Protein AF-A0A0F9CT40-F1 (afdb_monomer_lite)

InterPro domains:
  IPR003615 HNH nuclease [SM00507] (148-204)
  IPR003615 HNH nuclease [cd00085] (151-205)

Sequence (234 aa):
MIKKFCQYCKKELEFEKPQQFGAHVRNCAFYPYKKRANKKGAQKRILLYHPKNKYIFTCNCGNSYELFLTASQYKYKKYKKYCSSFCAHSFIKRKIRKPCTMCDKVIKRHADKFCSNKCQGVYNYKQYIEKWKKGELSGNRGDKISAHIRKYIFEKYNNTCAQCGWDRINKYSDKIPLEMHHIDGNCKNTIEKNLILLCPNCHSLTENYGGLNRGHGRSLRYKNINYAKDFLDF

Organism: NCBI:txid412755

Secondary structure (DSSP, 8-state):
----B-TTT--B---HHHHHHHHHHHH-TT-S-TT--SSS--------SSSTTEEEEE-TTS-EEEEE--HHHHHTT-TTS-SSHHHHHHHHHT--PPBPTTT-PBPSSTT-SSSSHHHHHHHHHHHHHHHHHTTSS--EETTEE-HHHHHHHHHHTTTS-TTT---PPBTTTTB---EEEETTS-TT---GGGEEEE-HHHHTTSTTSGGGGTTTS-GGGTTT-SS-SS----

Radius of gyration: 36.85 Å; chains: 1; bounding box: 84×40×87 Å

Structure (mmCIF, N/CA/C/O backbone):
data_AF-A0A0F9CT40-F1
#
_entry.id   AF-A0A0F9CT40-F1
#
loop_
_atom_site.group_PDB
_atom_site.id
_atom_site.type_symbol
_atom_site.label_atom_id
_atom_site.label_alt_id
_atom_site.label_comp_id
_atom_site.label_asym_id
_atom_site.label_entity_id
_atom_site.label_seq_id
_atom_site.pdbx_PDB_ins_code
_atom_site.Cartn_x
_atom_site.Cartn_y
_atom_site.Cartn_z
_atom_site.occupancy
_atom_site.B_iso_or_equiv
_atom_site.auth_seq_id
_atom_site.auth_comp_id
_atom_site.auth_asym_id
_atom_site.auth_atom_id
_atom_site.pdbx_PDB_model_num
ATOM 1 N N . MET A 1 1 ? -45.853 5.712 35.968 1.00 48.47 1 MET A N 1
ATOM 2 C CA . MET A 1 1 ? -44.415 5.539 36.301 1.00 48.47 1 MET A CA 1
ATOM 3 C C . MET A 1 1 ? -43.700 4.913 35.106 1.00 48.47 1 MET A C 1
ATOM 5 O O . MET A 1 1 ? -44.208 3.938 34.574 1.00 48.47 1 MET A O 1
ATOM 9 N N . ILE A 1 2 ? -42.566 5.457 34.643 1.00 49.75 2 ILE A N 1
ATOM 10 C CA . ILE A 1 2 ? -41.814 4.859 33.520 1.00 49.75 2 ILE A CA 1
ATOM 11 C C . ILE A 1 2 ? -41.109 3.597 34.023 1.00 49.75 2 ILE A C 1
ATOM 13 O O . ILE A 1 2 ? -40.115 3.699 34.752 1.00 49.75 2 ILE A O 1
ATOM 17 N N . LYS A 1 3 ? -41.608 2.425 33.615 1.00 60.38 3 LYS A N 1
ATOM 18 C CA . LYS A 1 3 ? -40.939 1.141 33.835 1.00 60.38 3 LYS A CA 1
ATOM 19 C C . LYS A 1 3 ? -39.574 1.165 33.159 1.00 60.38 3 LYS A C 1
ATOM 21 O O . LYS A 1 3 ? -39.436 1.570 32.004 1.00 60.38 3 LYS A O 1
ATOM 26 N N . LYS A 1 4 ? -38.535 0.779 33.891 1.00 61.97 4 LYS A N 1
ATOM 27 C CA . LYS A 1 4 ? -37.168 0.705 33.369 1.00 61.97 4 LYS A CA 1
ATOM 28 C C . LYS A 1 4 ? -36.714 -0.735 33.404 1.00 61.97 4 LYS A C 1
ATOM 30 O O . LYS A 1 4 ? -36.921 -1.409 34.398 1.00 61.97 4 LYS A O 1
ATOM 35 N N . PHE A 1 5 ? -36.046 -1.174 32.347 1.00 68.44 5 PHE A N 1
ATOM 36 C CA . PHE A 1 5 ? -35.608 -2.557 32.200 1.00 68.44 5 PHE A CA 1
ATOM 37 C C . PHE A 1 5 ? -34.084 -2.645 32.124 1.00 68.44 5 PHE A C 1
ATOM 39 O O . PHE A 1 5 ? -33.411 -1.756 31.590 1.00 68.44 5 PHE A O 1
ATOM 46 N N . CYS A 1 6 ? -33.524 -3.731 32.654 1.00 64.69 6 CYS A N 1
ATOM 47 C CA . CYS A 1 6 ? -32.104 -4.042 32.545 1.00 64.69 6 CYS A CA 1
ATOM 48 C C . CYS A 1 6 ? -31.700 -4.176 31.069 1.00 64.69 6 CYS A C 1
ATOM 50 O O . CYS A 1 6 ? -32.275 -4.975 30.332 1.00 64.69 6 CYS A O 1
ATOM 52 N N . GLN A 1 7 ? -30.659 -3.463 30.629 1.00 71.19 7 GLN A N 1
ATOM 53 C CA . GLN A 1 7 ? -30.208 -3.519 29.229 1.00 71.19 7 GLN A CA 1
ATOM 54 C C . GLN A 1 7 ? -29.624 -4.885 28.824 1.00 71.19 7 GLN A C 1
ATOM 56 O O . GLN A 1 7 ? -29.509 -5.158 27.631 1.00 71.19 7 GLN A O 1
ATOM 61 N N . TYR A 1 8 ? -29.285 -5.738 29.798 1.00 73.88 8 TYR A N 1
ATOM 62 C CA . TYR A 1 8 ? -28.779 -7.092 29.570 1.00 73.88 8 TYR A CA 1
ATOM 63 C C . TYR A 1 8 ? -29.879 -8.162 29.648 1.00 73.88 8 TYR A C 1
ATOM 65 O O . TYR A 1 8 ? -30.203 -8.764 28.633 1.00 73.88 8 TYR A O 1
ATOM 73 N N . CYS A 1 9 ? -30.465 -8.390 30.829 1.00 76.06 9 CYS A N 1
ATOM 74 C CA . CYS A 1 9 ? -31.413 -9.489 31.070 1.00 76.06 9 CYS A CA 1
ATOM 75 C C . CYS A 1 9 ? -32.889 -9.094 30.934 1.00 76.06 9 CYS A C 1
ATOM 77 O O . CYS A 1 9 ? -33.754 -9.913 31.215 1.00 76.06 9 CYS A O 1
ATOM 79 N N . LYS A 1 10 ? -33.182 -7.836 30.575 1.00 81.00 10 LYS A N 1
ATOM 80 C CA . LYS A 1 10 ? -34.539 -7.306 30.359 1.00 81.00 10 LYS A CA 1
ATOM 81 C C . LYS A 1 10 ? -35.494 -7.375 31.559 1.00 81.00 10 LYS A C 1
ATOM 83 O O . LYS A 1 10 ? -36.632 -6.962 31.412 1.00 81.00 10 LYS A O 1
ATOM 88 N N . LYS A 1 11 ? -35.034 -7.785 32.748 1.00 75.19 11 LYS A N 1
ATOM 89 C CA . LYS A 1 11 ? -35.812 -7.698 33.995 1.00 75.19 11 LYS A CA 1
ATOM 90 C C . LYS A 1 11 ? -36.212 -6.253 34.296 1.00 75.19 11 LYS A C 1
ATOM 92 O O . LYS A 1 11 ? -35.394 -5.341 34.106 1.00 75.19 11 LYS A O 1
ATOM 97 N N . GLU A 1 12 ? -37.445 -6.067 34.761 1.00 70.50 12 GLU A N 1
ATOM 98 C CA . GLU A 1 12 ? -37.923 -4.791 35.292 1.00 70.50 12 GLU A CA 1
ATOM 99 C C . GLU A 1 12 ? -37.047 -4.400 36.489 1.00 70.50 12 GLU A C 1
ATOM 101 O O . GLU A 1 12 ? -36.651 -5.229 37.306 1.00 70.50 12 GLU A O 1
ATOM 106 N N . LEU A 1 13 ? -36.622 -3.144 36.516 1.00 60.47 13 LEU A N 1
ATOM 107 C CA . LEU A 1 13 ? -35.764 -2.609 37.555 1.00 60.47 13 LEU A CA 1
ATOM 108 C C . LEU A 1 13 ? -36.671 -2.008 38.628 1.00 60.47 13 LEU A C 1
ATOM 110 O O . LEU A 1 13 ? -37.193 -0.906 38.451 1.00 60.47 13 LEU A O 1
ATOM 114 N N . GLU A 1 14 ? -36.835 -2.727 39.735 1.00 55.69 14 GLU A N 1
ATOM 115 C CA . GLU A 1 14 ? -37.529 -2.239 40.926 1.00 55.69 14 GLU A CA 1
ATOM 116 C C . GLU A 1 14 ? -36.713 -1.099 41.548 1.00 55.69 14 GLU A C 1
ATOM 118 O O . GLU A 1 14 ? -35.668 -1.282 42.173 1.00 55.69 14 GLU A O 1
ATOM 123 N N . PHE A 1 15 ? -37.147 0.132 41.291 1.00 54.34 15 PHE A N 1
ATOM 124 C CA . PHE A 1 15 ? -36.466 1.353 41.720 1.00 54.34 15 PHE A CA 1
ATOM 125 C C . PHE A 1 15 ? -37.220 2.079 42.838 1.00 54.34 15 PHE A C 1
ATOM 127 O O . PHE A 1 15 ? -37.135 3.306 42.930 1.00 54.34 15 PHE A O 1
ATOM 134 N N . GLU A 1 16 ? -37.965 1.368 43.677 1.00 48.81 16 GLU A N 1
ATOM 135 C CA . GLU A 1 16 ? -38.911 2.031 44.577 1.00 48.81 16 GLU A CA 1
ATOM 136 C C . GLU A 1 16 ? -38.209 2.921 45.618 1.00 48.81 16 GLU A C 1
ATOM 138 O O . GLU A 1 16 ? -38.538 4.099 45.744 1.00 48.81 16 GLU A O 1
ATOM 143 N N . LYS A 1 17 ? -37.128 2.462 46.256 1.00 46.62 17 LYS A N 1
ATOM 144 C CA . LYS A 1 17 ? -36.473 3.212 47.354 1.00 46.62 17 LYS A CA 1
ATOM 145 C C . LYS A 1 17 ? -35.580 4.401 46.915 1.00 46.62 17 LYS A C 1
ATOM 147 O O . LYS A 1 17 ? -35.659 5.471 47.522 1.00 46.62 17 LYS A O 1
ATOM 152 N N . PRO A 1 18 ? -34.773 4.319 45.831 1.00 46.72 18 PRO A N 1
ATOM 153 C CA . PRO A 1 18 ? -33.960 5.453 45.360 1.00 46.72 18 PRO A CA 1
ATOM 154 C C . PRO A 1 18 ? -34.772 6.602 44.753 1.00 46.72 18 PRO A C 1
ATOM 156 O O . PRO A 1 18 ? -34.345 7.759 44.786 1.00 46.72 18 PRO A O 1
ATOM 159 N N . GLN A 1 19 ? -35.927 6.292 44.156 1.00 45.03 19 GLN A N 1
ATOM 160 C CA . GLN A 1 19 ? -36.819 7.300 43.587 1.00 45.03 19 GLN A CA 1
ATOM 161 C C . GLN A 1 19 ? -37.582 8.050 44.682 1.00 45.03 19 GLN A C 1
ATOM 163 O O . GLN A 1 19 ? -37.742 9.264 44.550 1.00 45.03 19 GLN A O 1
ATOM 168 N N . GLN A 1 20 ? -37.943 7.372 45.778 1.00 48.53 20 GLN A N 1
ATOM 169 C CA . GLN A 1 20 ? -38.545 7.982 46.966 1.00 48.53 20 GLN A CA 1
ATOM 170 C C . GLN A 1 20 ? -37.606 9.000 47.633 1.00 48.53 20 GLN A C 1
ATOM 172 O O . GLN A 1 20 ? -38.038 10.121 47.877 1.00 48.53 20 GLN A O 1
ATOM 177 N N . PHE A 1 21 ? -36.310 8.697 47.813 1.00 48.34 21 PHE A N 1
ATOM 178 C CA . PHE A 1 21 ? -35.347 9.676 48.354 1.00 48.34 21 PHE A CA 1
ATOM 179 C C . PHE A 1 21 ? -35.179 10.899 47.442 1.00 48.34 21 PHE A C 1
ATOM 181 O O . PHE A 1 21 ? -35.257 12.043 47.886 1.00 48.34 21 PHE A O 1
ATOM 188 N N . GLY A 1 22 ? -34.984 10.678 46.137 1.00 48.03 22 GLY A N 1
ATOM 189 C CA . GLY A 1 22 ? -34.828 11.774 45.179 1.00 48.03 22 GLY A CA 1
ATOM 190 C C . GLY A 1 22 ? -36.091 12.633 45.027 1.00 48.03 22 GLY A C 1
ATOM 191 O O . GLY A 1 22 ? -35.988 13.837 44.802 1.00 48.03 22 GLY A O 1
ATOM 192 N N . ALA A 1 23 ? -37.285 12.042 45.123 1.00 47.72 23 ALA A N 1
ATOM 193 C CA . ALA A 1 23 ? -38.557 12.768 45.160 1.00 47.72 23 ALA A CA 1
ATOM 194 C C . ALA A 1 23 ? -38.727 13.545 46.474 1.00 47.72 23 ALA A C 1
ATOM 196 O O . ALA A 1 23 ? -39.043 14.730 46.439 1.00 47.72 23 ALA A O 1
ATOM 197 N N . HIS A 1 24 ? -38.415 12.916 47.606 1.00 53.31 24 HIS A N 1
ATOM 198 C CA . HIS A 1 24 ? -38.478 13.525 48.927 1.00 53.31 24 HIS A CA 1
ATOM 199 C C . HIS A 1 24 ? -37.572 14.759 49.051 1.00 53.31 24 HIS A C 1
ATOM 201 O O . HIS A 1 24 ? -38.051 15.828 49.408 1.00 53.31 24 HIS A O 1
ATOM 207 N N . VAL A 1 25 ? -36.297 14.672 48.654 1.00 52.62 25 VAL A N 1
ATOM 208 C CA . VAL A 1 25 ? -35.359 15.813 48.716 1.00 52.62 25 VAL A CA 1
ATOM 209 C C . VAL A 1 25 ? -35.802 16.988 47.831 1.00 52.62 25 VAL A C 1
ATOM 211 O O . VAL A 1 25 ? -35.543 18.138 48.170 1.00 52.62 25 VAL A O 1
ATOM 214 N N . ARG A 1 26 ? -36.482 16.729 46.705 1.00 50.88 26 ARG A N 1
ATOM 215 C CA . ARG A 1 26 ? -36.997 17.791 45.817 1.00 50.88 26 ARG A CA 1
ATOM 216 C C . ARG A 1 26 ? -38.205 18.528 46.397 1.00 50.88 26 ARG A C 1
ATOM 218 O O . ARG A 1 26 ? -38.383 19.700 46.085 1.00 50.88 26 ARG A O 1
ATOM 225 N N . ASN A 1 27 ? -38.985 17.854 47.239 1.00 51.53 27 ASN A N 1
ATOM 226 C CA . ASN A 1 27 ? -40.249 18.362 47.774 1.00 51.53 27 ASN A CA 1
ATOM 227 C C . ASN A 1 27 ? -40.180 18.706 49.275 1.00 51.53 27 ASN A C 1
ATOM 229 O O . ASN A 1 27 ? -41.153 19.201 49.833 1.00 51.53 27 ASN A O 1
ATOM 233 N N . CYS A 1 28 ? -39.050 18.456 49.942 1.00 52.09 28 CYS A N 1
ATOM 234 C CA . CYS A 1 28 ? -38.875 18.711 51.368 1.00 52.09 28 CYS A CA 1
ATOM 235 C C . CYS A 1 28 ? -38.739 20.217 51.658 1.00 52.09 28 CYS A C 1
ATOM 237 O O . CYS A 1 28 ? -37.810 20.871 51.181 1.00 52.09 28 CYS A O 1
ATOM 239 N N . ALA A 1 29 ? -39.655 20.762 52.467 1.00 54.44 29 ALA A N 1
ATOM 240 C CA . ALA A 1 29 ? -39.679 22.177 52.857 1.00 54.44 29 ALA A CA 1
ATOM 241 C C . ALA A 1 29 ? -38.473 22.592 53.721 1.00 54.44 29 ALA A C 1
ATOM 243 O O . ALA A 1 29 ? -38.032 23.734 53.652 1.00 54.44 29 ALA A O 1
ATOM 244 N N . PHE A 1 30 ? -37.891 21.643 54.459 1.00 52.19 30 PHE A N 1
ATOM 245 C CA . PHE A 1 30 ? -36.709 21.834 55.306 1.00 52.19 30 PHE A CA 1
ATOM 246 C C . PHE A 1 30 ? -35.381 21.729 54.531 1.00 52.19 30 PHE A C 1
ATOM 248 O O . PHE A 1 30 ? -34.306 21.683 55.131 1.00 52.19 30 PHE A O 1
ATOM 255 N N . TYR A 1 31 ? -35.431 21.667 53.193 1.00 48.97 31 TYR A N 1
ATOM 256 C CA . TYR A 1 31 ? -34.252 21.609 52.333 1.00 48.97 31 TYR A CA 1
ATOM 257 C C . TYR A 1 31 ? -34.068 22.935 51.558 1.00 48.97 31 TYR A C 1
ATOM 259 O O . TYR A 1 31 ? -34.818 23.216 50.620 1.00 48.97 31 TYR A O 1
ATOM 267 N N . PRO A 1 32 ? -33.056 23.760 51.892 1.00 43.62 32 PRO A N 1
ATOM 268 C CA . PRO A 1 32 ? -33.004 25.171 51.484 1.00 43.62 32 PRO A CA 1
ATOM 269 C C . PRO A 1 32 ? -32.597 25.441 50.020 1.00 43.62 32 PRO A C 1
ATOM 271 O O . PRO A 1 32 ? -32.556 26.591 49.597 1.00 43.62 32 PRO A O 1
ATOM 274 N N . TYR A 1 33 ? -32.309 24.421 49.200 1.00 44.62 33 TYR A N 1
ATOM 275 C CA . TYR A 1 33 ? -31.805 24.607 47.827 1.00 44.62 33 TYR A CA 1
ATOM 276 C C . TYR A 1 33 ? -32.723 23.996 46.758 1.00 44.62 33 TYR A C 1
ATOM 278 O O . TYR A 1 33 ? -32.380 23.013 46.095 1.00 44.62 33 TYR A O 1
ATOM 286 N N . LYS A 1 34 ? -33.876 24.634 46.520 1.00 45.00 34 LYS A N 1
ATOM 287 C CA . LYS A 1 34 ? -34.876 24.223 45.510 1.00 45.00 34 LYS A CA 1
ATOM 288 C C . LYS A 1 34 ? -34.414 24.320 44.037 1.00 45.00 34 LYS A C 1
ATOM 290 O O . LYS A 1 34 ? -35.120 23.836 43.160 1.00 45.00 34 LYS A O 1
ATOM 295 N N . LYS A 1 35 ? -33.224 24.868 43.724 1.00 40.56 35 LYS A N 1
ATOM 296 C CA . LYS A 1 35 ? -32.718 25.017 42.330 1.00 40.56 35 LYS A CA 1
ATOM 297 C C . LYS A 1 35 ? -31.438 24.242 41.964 1.00 40.56 35 LYS A C 1
ATOM 299 O O . LYS A 1 35 ? -30.980 24.330 40.829 1.00 40.56 35 LYS A O 1
ATOM 304 N N . ARG A 1 36 ? -30.858 23.427 42.854 1.00 40.16 36 ARG A N 1
ATOM 305 C CA . ARG A 1 36 ? -29.690 22.568 42.530 1.00 40.16 36 ARG A CA 1
ATOM 306 C C . ARG A 1 36 ? -29.790 21.205 43.217 1.00 40.16 36 ARG A C 1
ATOM 308 O O . ARG A 1 36 ? -28.988 20.852 44.080 1.00 40.16 36 ARG A O 1
ATOM 315 N N . ALA A 1 37 ? -30.769 20.401 42.819 1.00 42.78 37 ALA A N 1
ATOM 316 C CA . ALA A 1 37 ? -30.861 19.016 43.271 1.00 42.78 37 ALA A CA 1
ATOM 317 C C . ALA A 1 37 ? -29.793 18.152 42.571 1.00 42.78 37 ALA A C 1
ATOM 319 O O . ALA A 1 37 ? -30.064 17.570 41.527 1.00 42.78 37 ALA A O 1
ATOM 320 N N . ASN A 1 38 ? -28.563 18.142 43.104 1.00 46.41 38 ASN A N 1
ATOM 321 C CA . ASN A 1 38 ? -27.551 17.070 43.014 1.00 46.41 38 ASN A CA 1
ATOM 322 C C . ASN A 1 38 ? -26.167 17.625 43.385 1.00 46.41 38 ASN A C 1
ATOM 324 O O . ASN A 1 38 ? -25.447 18.047 42.480 1.00 46.41 38 ASN A O 1
ATOM 328 N N . LYS A 1 39 ? -25.749 17.590 44.663 1.00 43.16 39 LYS A N 1
ATOM 329 C CA . LYS A 1 39 ? -24.312 17.408 44.992 1.00 43.16 39 LYS A CA 1
ATOM 330 C C . LYS A 1 39 ? -23.936 17.364 46.474 1.00 43.16 39 LYS A C 1
ATOM 332 O O . LYS A 1 39 ? -22.958 16.691 46.764 1.00 43.16 39 LYS A O 1
ATOM 337 N N . LYS A 1 40 ? -24.598 18.095 47.380 1.00 37.84 40 LYS A N 1
ATOM 338 C CA . LYS A 1 40 ? -23.955 18.432 48.674 1.00 37.84 40 LYS A CA 1
ATOM 339 C C . LYS A 1 40 ? -24.779 18.257 49.959 1.00 37.84 40 LYS A C 1
ATOM 341 O O . LYS A 1 40 ? -24.204 18.403 51.024 1.00 37.84 40 LYS A O 1
ATOM 346 N N . GLY A 1 41 ? -26.072 17.936 49.896 1.00 38.00 41 GLY A N 1
ATOM 347 C CA . GLY A 1 41 ? -26.949 18.032 51.075 1.00 38.00 41 GLY A CA 1
ATOM 348 C C . GLY A 1 41 ? -27.178 16.769 51.908 1.00 38.00 41 GLY A C 1
ATOM 349 O O . GLY A 1 41 ? -27.934 16.839 52.864 1.00 38.00 41 GLY A O 1
ATOM 350 N N . ALA A 1 42 ? -26.584 15.622 51.572 1.00 40.78 42 ALA A N 1
ATOM 351 C CA . ALA A 1 42 ? -26.702 14.437 52.421 1.00 40.78 42 ALA A CA 1
ATOM 352 C C . ALA A 1 42 ? -25.498 14.359 53.362 1.00 40.78 42 ALA A C 1
ATOM 354 O O . ALA A 1 42 ? -24.381 14.099 52.904 1.00 40.78 42 ALA A O 1
ATOM 355 N N . GLN A 1 43 ? -25.711 14.576 54.661 1.00 44.59 43 GLN A N 1
ATOM 356 C CA . G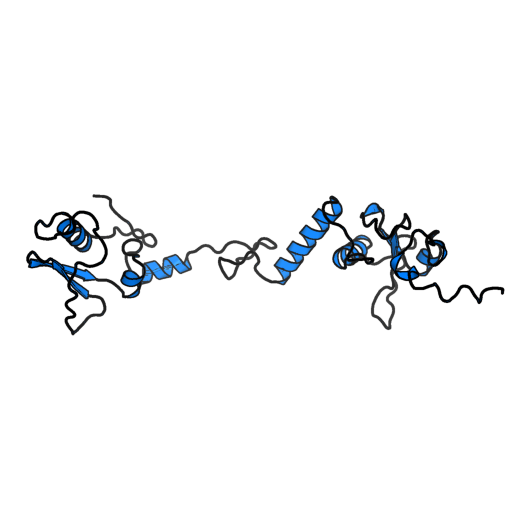LN A 1 43 ? -24.684 14.281 55.656 1.00 44.59 43 GLN A CA 1
ATOM 357 C C . GLN A 1 43 ? -24.444 12.767 55.675 1.00 44.59 43 GLN A C 1
ATOM 359 O O . GLN A 1 43 ? -25.341 11.957 55.895 1.00 44.59 43 GLN A O 1
ATOM 364 N N . LYS A 1 44 ? -23.210 12.387 55.354 1.00 44.75 44 LYS A N 1
ATOM 365 C CA . LYS A 1 44 ? -22.759 11.006 55.216 1.00 44.75 44 LYS A CA 1
ATOM 366 C C . LYS A 1 44 ? -22.564 10.415 56.616 1.00 44.75 44 LYS A C 1
ATOM 368 O O . LYS A 1 44 ? -21.498 10.593 57.193 1.00 44.75 44 LYS A O 1
ATOM 373 N N . ARG A 1 45 ? -23.552 9.704 57.170 1.00 38.97 45 ARG A N 1
ATOM 374 C CA . ARG A 1 45 ? -23.304 8.847 58.341 1.00 38.97 45 ARG A CA 1
ATOM 375 C C . ARG A 1 45 ? -22.689 7.534 57.862 1.00 38.97 45 ARG A C 1
ATOM 377 O O . ARG A 1 45 ? -23.354 6.698 57.259 1.00 38.97 45 ARG A O 1
ATOM 384 N N . ILE A 1 46 ? -21.381 7.395 58.070 1.00 40.06 46 ILE A N 1
ATOM 385 C CA . ILE A 1 46 ? -20.690 6.108 57.989 1.00 40.06 46 ILE A CA 1
ATOM 386 C C . ILE A 1 46 ? -21.093 5.350 59.252 1.00 40.06 46 ILE A C 1
ATOM 388 O O . ILE A 1 46 ? -20.721 5.766 60.344 1.00 40.06 46 ILE A O 1
ATOM 392 N N . LEU A 1 47 ? -21.857 4.269 59.113 1.00 32.03 47 LEU A N 1
ATOM 393 C CA . LEU A 1 47 ? -21.984 3.274 60.172 1.00 32.03 47 LEU A CA 1
ATOM 394 C C . LEU A 1 47 ? -21.316 1.983 59.704 1.00 32.03 47 LEU A C 1
ATOM 396 O O . LEU A 1 47 ? -21.548 1.497 58.596 1.00 32.03 47 LEU A O 1
ATOM 400 N N . LEU A 1 48 ? -20.392 1.542 60.553 1.00 37.12 48 LEU A N 1
ATOM 401 C CA . LEU A 1 48 ? -19.562 0.353 60.447 1.00 37.12 48 LEU A CA 1
ATOM 402 C C . LEU A 1 48 ? -20.422 -0.924 60.561 1.00 37.12 48 LEU A C 1
ATOM 404 O O . LEU A 1 48 ? -21.449 -0.910 61.230 1.00 37.12 48 LEU A O 1
ATOM 408 N N . TYR A 1 49 ? -19.921 -2.008 59.953 1.00 30.61 49 TYR A N 1
ATOM 409 C CA . TYR A 1 49 ? -20.361 -3.419 60.024 1.00 30.61 49 TYR A CA 1
ATOM 410 C C . TYR A 1 49 ? -21.461 -3.918 59.047 1.00 30.61 49 TYR A C 1
ATOM 412 O O . TYR A 1 49 ? -22.625 -4.016 59.398 1.00 30.61 49 TYR A O 1
ATOM 420 N N . HIS A 1 50 ? -20.999 -4.336 57.847 1.00 32.03 50 HIS A N 1
ATOM 421 C CA . HIS A 1 50 ? -21.530 -5.337 56.874 1.00 32.03 50 HIS A CA 1
ATOM 422 C C . HIS A 1 50 ? -22.987 -5.241 56.323 1.00 32.03 50 HIS A C 1
ATOM 424 O O . HIS A 1 50 ? -23.892 -4.822 57.028 1.00 32.03 50 HIS A O 1
ATOM 430 N N . PRO A 1 51 ? -23.289 -5.684 55.069 1.00 42.25 51 PRO A N 1
ATOM 431 C CA . PRO A 1 51 ? -22.439 -6.187 53.989 1.00 42.25 51 PRO A CA 1
ATOM 432 C C . PRO A 1 51 ? -22.158 -5.096 52.932 1.00 42.25 51 PRO A C 1
ATOM 434 O O . PRO A 1 51 ? -22.950 -4.181 52.706 1.00 42.25 51 PRO A O 1
ATOM 437 N N . LYS A 1 52 ? -20.986 -5.181 52.291 1.00 46.72 52 LYS A N 1
ATOM 438 C CA . LYS A 1 52 ? -20.433 -4.203 51.334 1.00 46.72 52 LYS A CA 1
ATOM 439 C C . LYS A 1 52 ? -21.520 -3.670 50.386 1.00 46.72 52 LYS A C 1
ATOM 441 O O . LYS A 1 52 ? -21.984 -4.437 49.548 1.00 46.72 52 LYS A O 1
ATOM 446 N N . ASN A 1 53 ? -21.853 -2.373 50.495 1.00 50.69 53 ASN A N 1
ATOM 447 C CA . ASN A 1 53 ? -22.689 -1.544 49.596 1.00 50.69 53 ASN A CA 1
ATOM 448 C C . ASN A 1 53 ? -24.039 -1.032 50.140 1.00 50.69 53 ASN A C 1
ATOM 450 O O . ASN A 1 53 ? -24.743 -0.387 49.368 1.00 50.69 53 ASN A O 1
ATOM 454 N N . LYS A 1 54 ? -24.407 -1.243 51.411 1.00 52.22 54 LYS A N 1
ATOM 455 C CA . LYS A 1 54 ? -25.599 -0.618 52.027 1.00 52.22 54 LYS A CA 1
ATOM 456 C C . LYS A 1 54 ? -25.278 0.796 52.541 1.00 52.22 54 LYS A C 1
ATOM 458 O O . LYS A 1 54 ? -24.325 0.978 53.291 1.00 52.22 54 LYS A O 1
ATOM 463 N N . TYR A 1 55 ? -26.062 1.794 52.137 1.00 54.72 55 TYR A N 1
ATOM 464 C CA . TYR A 1 55 ? -25.937 3.196 52.548 1.00 54.72 55 TYR A CA 1
ATOM 465 C C . TYR A 1 55 ? -27.284 3.721 53.042 1.00 54.72 55 TYR A C 1
ATOM 467 O O . TYR A 1 55 ? -28.284 3.613 52.334 1.00 54.72 55 TYR A O 1
ATOM 475 N N . ILE A 1 56 ? -27.301 4.331 54.227 1.00 56.50 56 ILE A N 1
ATOM 476 C CA . ILE A 1 56 ? -28.479 5.010 54.773 1.00 56.50 56 ILE A CA 1
ATOM 477 C C . ILE A 1 56 ? -28.313 6.512 54.546 1.00 56.50 56 ILE A C 1
ATOM 479 O O . ILE A 1 56 ? -27.300 7.100 54.922 1.00 56.50 56 ILE A O 1
ATOM 483 N N . PHE A 1 57 ? -29.304 7.125 53.909 1.00 56.81 57 PHE A N 1
ATOM 484 C CA . PHE A 1 57 ? -29.362 8.558 53.658 1.00 56.81 57 PHE A CA 1
ATOM 485 C C . PHE A 1 57 ? -30.494 9.169 54.471 1.00 56.81 57 PHE A C 1
ATOM 487 O O . PHE A 1 57 ? -31.660 8.858 54.239 1.00 56.81 57 PHE A O 1
ATOM 494 N N . THR A 1 58 ? -30.148 10.053 55.399 1.00 51.28 58 THR A N 1
ATOM 495 C CA . THR A 1 58 ? -31.103 10.807 56.213 1.00 51.28 58 THR A CA 1
ATOM 496 C C . THR A 1 58 ? -31.255 12.217 55.653 1.00 51.28 58 THR A C 1
ATOM 498 O O . THR A 1 58 ? -30.265 12.919 55.439 1.00 51.28 58 THR A O 1
ATOM 501 N N . CYS A 1 59 ? -32.489 12.633 55.381 1.00 48.66 59 CYS A N 1
ATOM 502 C CA . CYS A 1 59 ? -32.807 14.021 55.067 1.00 48.66 59 CYS A CA 1
ATOM 503 C C . CYS A 1 59 ? -32.884 14.847 56.359 1.00 48.66 59 CYS A C 1
ATOM 505 O O . CYS A 1 59 ? -33.198 14.316 57.421 1.00 48.66 59 CYS A O 1
ATOM 507 N N . ASN A 1 60 ? -32.668 16.159 56.263 1.00 52.94 60 ASN A N 1
ATOM 508 C CA . ASN A 1 60 ? -32.722 17.078 57.405 1.00 52.94 60 ASN A CA 1
ATOM 509 C C . ASN A 1 60 ? -34.110 17.170 58.064 1.00 52.94 60 ASN A C 1
ATOM 511 O O . ASN A 1 60 ? -34.215 17.682 59.169 1.00 52.94 60 ASN A O 1
ATOM 515 N N . CYS A 1 61 ? -35.165 16.668 57.420 1.00 48.78 61 CYS A N 1
ATOM 516 C CA . CYS A 1 61 ? -36.493 16.552 58.023 1.00 48.78 61 CYS A CA 1
ATOM 517 C C . CYS A 1 61 ? -36.707 15.242 58.811 1.00 48.78 61 CYS A C 1
ATOM 519 O O . CYS A 1 61 ? -37.837 14.940 59.172 1.00 48.78 61 CYS A O 1
ATOM 521 N N . GLY A 1 62 ? -35.670 14.414 58.987 1.00 56.31 62 GLY A N 1
ATOM 522 C CA . GLY A 1 62 ? -35.726 13.164 59.757 1.00 56.31 62 GLY A CA 1
ATOM 523 C C . GLY A 1 62 ? -35.984 11.885 58.946 1.00 56.31 62 GLY A C 1
ATOM 524 O O . GLY A 1 62 ? -35.724 10.790 59.440 1.00 56.31 62 GLY A O 1
ATOM 525 N N . ASN A 1 63 ? -36.415 11.980 57.683 1.00 52.34 63 ASN A N 1
ATOM 526 C CA . ASN A 1 63 ? -36.696 10.793 56.865 1.00 52.34 63 ASN A CA 1
ATOM 527 C C . ASN A 1 63 ? -35.416 10.067 56.434 1.00 52.34 63 ASN A C 1
ATOM 529 O O . ASN A 1 63 ? -34.473 10.689 55.938 1.00 52.34 63 ASN A O 1
ATOM 533 N N . SER A 1 64 ? -35.419 8.738 56.559 1.00 54.09 64 SER A N 1
ATOM 534 C CA . SER A 1 64 ? -34.271 7.873 56.272 1.00 54.09 64 SER A CA 1
ATOM 535 C C . SER A 1 64 ? -34.552 6.915 55.117 1.00 54.09 64 SER A C 1
ATOM 537 O O . SER A 1 64 ? -35.631 6.336 55.029 1.00 54.09 64 SER A O 1
ATOM 539 N N . TYR A 1 65 ? -33.564 6.724 54.241 1.00 57.53 65 TYR A N 1
ATOM 540 C CA . TYR A 1 65 ? -33.680 5.882 53.050 1.00 57.53 65 TYR A CA 1
ATOM 541 C C . TYR A 1 65 ? -32.488 4.940 52.922 1.00 57.53 65 TYR A C 1
ATOM 543 O O . TYR A 1 65 ? -31.337 5.372 52.964 1.00 57.53 65 TYR A O 1
ATOM 551 N N . GLU A 1 66 ? -32.765 3.657 52.708 1.00 54.00 66 GLU A N 1
ATOM 552 C CA . GLU A 1 66 ? -31.749 2.626 52.508 1.00 54.00 66 GLU A CA 1
ATOM 553 C C . GLU A 1 66 ? -31.479 2.396 51.013 1.00 54.00 66 GLU A C 1
ATOM 555 O O . GLU A 1 66 ? -32.396 2.111 50.238 1.00 54.00 66 GLU A O 1
ATOM 560 N N . LEU A 1 67 ? -30.213 2.508 50.600 1.00 54.16 67 LEU A N 1
ATOM 561 C CA . LEU A 1 67 ? -29.759 2.327 49.221 1.00 54.16 67 LEU A CA 1
ATOM 562 C C . LEU A 1 67 ? -28.614 1.319 49.138 1.00 54.16 67 LEU A C 1
ATOM 564 O O . LEU A 1 67 ? -27.661 1.392 49.907 1.00 54.16 67 LEU A O 1
ATOM 568 N N . PHE A 1 68 ? -28.651 0.447 48.129 1.00 49.69 68 PHE A N 1
ATOM 569 C CA . PHE A 1 68 ? -27.547 -0.458 47.806 1.00 49.69 68 PHE A CA 1
ATOM 570 C C . PHE A 1 68 ? -26.780 0.035 46.569 1.00 49.69 68 PHE A C 1
ATOM 572 O O . PHE A 1 68 ? -27.348 0.102 45.477 1.00 49.69 68 PHE A O 1
ATOM 579 N N . LEU A 1 69 ? -25.499 0.407 46.709 1.00 51.41 69 LEU A N 1
ATOM 580 C CA . LEU A 1 69 ? -24.677 0.971 45.622 1.00 51.41 69 LEU A CA 1
ATOM 581 C C . LEU A 1 69 ? -23.216 0.509 45.693 1.00 51.41 69 LEU A C 1
ATOM 583 O O . LEU A 1 69 ? -22.562 0.658 46.715 1.00 51.41 69 LEU A O 1
ATOM 587 N N . THR A 1 70 ? -22.649 0.040 44.580 1.00 45.75 70 THR A N 1
ATOM 588 C CA . THR A 1 70 ? -21.190 -0.180 44.495 1.00 45.75 70 THR A CA 1
ATOM 589 C C . THR A 1 70 ? -20.421 1.149 44.406 1.00 45.75 70 THR A C 1
ATOM 591 O O . THR A 1 70 ? -20.906 2.121 43.816 1.00 45.75 70 THR A O 1
ATOM 594 N N . ALA A 1 71 ? -19.174 1.191 44.897 1.00 49.12 71 ALA A N 1
ATOM 595 C CA . ALA A 1 71 ? -18.316 2.389 44.854 1.00 49.12 71 ALA A CA 1
ATOM 596 C C . ALA A 1 71 ? -18.136 2.972 43.433 1.00 49.12 71 ALA A C 1
ATOM 598 O O . ALA A 1 71 ? -18.115 4.188 43.234 1.00 49.12 71 ALA A O 1
ATOM 599 N N . SER A 1 72 ? -18.077 2.107 42.416 1.00 43.69 72 SER A N 1
ATOM 600 C CA . SER A 1 72 ? -17.980 2.510 41.006 1.00 43.69 72 SER A CA 1
ATOM 601 C C . SER A 1 72 ? -19.300 3.090 40.468 1.00 43.69 72 SER A C 1
ATOM 603 O O . SER A 1 72 ? -19.298 4.097 39.755 1.00 43.69 72 SER A O 1
ATOM 605 N N . GLN A 1 73 ? -20.452 2.526 40.858 1.00 50.34 73 GLN A N 1
ATOM 606 C CA . GLN A 1 73 ? -21.768 3.081 40.506 1.00 50.34 73 GLN A CA 1
ATOM 607 C C . GLN A 1 73 ? -21.977 4.476 41.109 1.00 50.34 73 GLN A C 1
ATOM 609 O O . GLN A 1 73 ? -22.535 5.342 40.430 1.00 50.34 73 GLN A O 1
ATOM 614 N N . TYR A 1 74 ? -21.473 4.706 42.326 1.00 49.47 74 TYR A N 1
ATOM 615 C CA . TYR A 1 74 ? -21.451 6.020 42.968 1.00 49.47 74 TYR A CA 1
ATOM 616 C C . TYR A 1 74 ? -20.544 7.011 42.218 1.00 49.47 74 TYR A C 1
ATOM 618 O O . TYR A 1 74 ? -21.004 8.084 41.825 1.00 49.47 74 TYR A O 1
ATOM 626 N N . LYS A 1 75 ? -19.291 6.621 41.932 1.00 45.94 75 LYS A N 1
ATOM 627 C CA . LYS A 1 75 ? -18.280 7.462 41.262 1.00 45.94 75 LYS A CA 1
ATOM 628 C C . LYS A 1 75 ? -18.704 7.932 39.863 1.00 45.94 75 LYS A C 1
ATOM 630 O O . LYS A 1 75 ? -18.480 9.087 39.516 1.00 45.94 75 LYS A O 1
ATOM 635 N N . TYR A 1 76 ? -19.339 7.065 39.067 1.00 50.72 76 TYR A N 1
ATOM 636 C CA . TYR A 1 76 ? -19.652 7.340 37.650 1.00 50.72 76 TYR A CA 1
ATOM 637 C C . TYR A 1 76 ? -21.127 7.638 37.352 1.00 50.72 76 TYR A C 1
ATOM 639 O O . TYR A 1 76 ? -21.522 7.690 36.187 1.00 50.72 76 TYR A O 1
ATOM 647 N N . LYS A 1 77 ? -21.962 7.810 38.378 1.00 49.06 77 LYS A N 1
ATOM 648 C CA . LYS A 1 77 ? -23.386 8.150 38.241 1.00 49.06 77 LYS A CA 1
ATOM 649 C C . LYS A 1 77 ? -24.225 7.198 37.369 1.00 49.06 77 LYS A C 1
ATOM 651 O O . LYS A 1 77 ? -25.197 7.603 36.730 1.00 49.06 77 LYS A O 1
ATOM 656 N N . LYS A 1 78 ? -23.872 5.907 37.325 1.00 53.06 78 LYS A N 1
ATOM 657 C CA . LYS A 1 78 ? -24.507 4.889 36.454 1.00 53.06 78 LYS A CA 1
ATOM 658 C C . LYS A 1 78 ? -25.666 4.153 37.139 1.00 53.06 78 LYS A C 1
ATOM 660 O O . LYS A 1 78 ? -25.752 2.931 37.084 1.00 53.06 78 LYS A O 1
ATOM 665 N N . TYR A 1 79 ? -26.583 4.884 37.762 1.00 54.09 79 TYR A N 1
ATOM 666 C CA . TYR A 1 79 ? -27.575 4.311 38.684 1.00 54.09 79 TYR A CA 1
ATOM 667 C C . TYR A 1 79 ? -28.728 3.513 38.039 1.00 54.09 79 TYR A C 1
ATOM 669 O O . TYR A 1 79 ? -29.659 3.158 38.750 1.00 54.09 79 TYR A O 1
ATOM 677 N N . LYS A 1 80 ? -28.774 3.313 36.707 1.00 55.25 80 LYS A N 1
ATOM 678 C CA . LYS A 1 80 ? -30.041 2.929 36.032 1.00 55.25 80 LYS A CA 1
ATOM 679 C C . LYS A 1 80 ? -29.961 1.997 34.805 1.00 55.25 80 LYS A C 1
ATOM 681 O O . LYS A 1 80 ? -30.939 1.932 34.070 1.00 55.25 80 LYS A O 1
ATOM 686 N N . LYS A 1 81 ? -28.837 1.321 34.519 1.00 59.81 81 LYS A N 1
ATOM 687 C CA . LYS A 1 81 ? -28.692 0.528 33.265 1.00 59.81 81 LYS A CA 1
ATOM 688 C C . LYS A 1 81 ? -28.799 -0.994 33.419 1.00 59.81 81 LYS A C 1
ATOM 690 O O . LYS A 1 81 ? -29.191 -1.662 32.465 1.00 59.81 81 LYS A O 1
ATOM 695 N N . TYR A 1 82 ? -28.460 -1.546 34.583 1.00 64.50 82 TYR A N 1
ATOM 696 C CA . TYR A 1 82 ? -28.346 -2.995 34.784 1.00 64.50 82 TYR A CA 1
ATOM 697 C C . TYR A 1 82 ? -28.851 -3.390 36.175 1.00 64.50 82 TYR A C 1
ATOM 699 O O . TYR A 1 82 ? -28.641 -2.631 37.117 1.00 64.50 82 TYR A O 1
ATOM 707 N N . CYS A 1 83 ? -29.470 -4.569 36.307 1.00 64.38 83 CYS A N 1
ATOM 708 C CA . CYS A 1 83 ? -30.008 -5.070 37.581 1.00 64.38 83 CYS A CA 1
ATOM 709 C C . CYS A 1 83 ? -28.939 -5.668 38.515 1.00 64.38 83 CYS A C 1
ATOM 711 O O . CYS A 1 83 ? -29.215 -5.929 39.676 1.00 64.38 83 CYS A O 1
ATOM 713 N N . SER A 1 84 ? -27.722 -5.916 38.019 1.00 62.06 84 SER A N 1
ATOM 714 C CA . SER A 1 84 ? -26.615 -6.464 38.808 1.00 62.06 84 SER A CA 1
ATOM 715 C C . SER A 1 84 ? -25.254 -6.130 38.191 1.00 62.06 84 SER A C 1
ATOM 717 O O . SER A 1 84 ? -25.157 -5.774 37.009 1.00 62.06 84 SER A O 1
ATOM 719 N N . SER A 1 85 ? -24.186 -6.272 38.984 1.00 53.25 85 SER A N 1
ATOM 720 C CA . SER A 1 85 ? -22.800 -6.195 38.500 1.00 53.25 85 SER A CA 1
ATOM 721 C C . SER A 1 85 ? -22.534 -7.235 37.408 1.00 53.25 85 SER A C 1
ATOM 723 O O . SER A 1 85 ? -21.885 -6.914 36.415 1.00 53.25 85 SER A O 1
ATOM 725 N N . PHE A 1 86 ? -23.097 -8.440 37.540 1.00 62.69 86 PHE A N 1
ATOM 726 C CA . PHE A 1 86 ? -23.056 -9.482 36.514 1.00 62.69 86 PHE A CA 1
ATOM 727 C C . PHE A 1 86 ? -23.654 -8.990 35.191 1.00 62.69 86 PHE A C 1
ATOM 729 O O . PHE A 1 86 ? -22.978 -9.008 34.167 1.00 62.69 86 PHE A O 1
ATOM 736 N N . CYS A 1 87 ? -24.875 -8.447 35.214 1.00 62.66 87 CYS A N 1
ATOM 737 C CA . CYS A 1 87 ? -25.529 -7.924 34.011 1.00 62.66 87 CYS A CA 1
ATOM 738 C C . CYS A 1 87 ? -24.733 -6.793 33.347 1.00 62.66 87 CYS A C 1
ATOM 740 O O . CYS A 1 87 ? -24.686 -6.708 32.121 1.00 62.66 87 CYS A O 1
ATOM 742 N N . ALA A 1 88 ? -24.073 -5.944 34.138 1.00 66.38 88 ALA A N 1
ATOM 743 C CA . ALA A 1 88 ? -23.193 -4.907 33.611 1.00 66.38 88 ALA A CA 1
ATOM 744 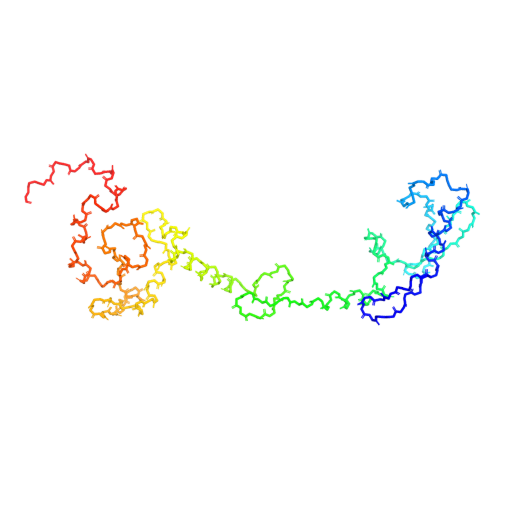C C . ALA A 1 88 ? -21.964 -5.497 32.891 1.00 66.38 88 ALA A C 1
ATOM 746 O O . ALA A 1 88 ? -21.651 -5.073 31.778 1.00 66.38 88 ALA A O 1
ATOM 747 N N . HIS A 1 89 ? -21.290 -6.488 33.484 1.00 65.81 89 HIS A N 1
ATOM 748 C CA . HIS A 1 89 ? -20.123 -7.139 32.874 1.00 65.81 89 HIS A CA 1
ATOM 749 C C . HIS A 1 89 ? -20.498 -7.930 31.621 1.00 65.81 89 HIS A C 1
ATOM 751 O O . HIS A 1 89 ? -19.819 -7.830 30.599 1.00 65.81 89 HIS A O 1
ATOM 757 N N . SER A 1 90 ? -21.604 -8.665 31.663 1.00 67.12 90 SER A N 1
ATOM 758 C CA . SER A 1 90 ? -22.069 -9.457 30.527 1.00 67.12 90 SER A CA 1
ATOM 759 C C . SER A 1 90 ? -22.515 -8.577 29.355 1.00 67.12 90 SER A C 1
ATOM 761 O O . SER A 1 90 ? -22.256 -8.911 28.200 1.00 67.12 90 SER A O 1
ATOM 763 N N . PHE A 1 91 ? -23.081 -7.395 29.621 1.00 68.94 91 PHE A N 1
ATOM 764 C CA . PHE A 1 91 ? -23.359 -6.408 28.575 1.00 68.94 91 PHE A CA 1
ATOM 765 C C . PHE A 1 91 ? -22.084 -5.841 27.935 1.00 68.94 91 PHE A C 1
ATOM 767 O O . PHE A 1 91 ? -22.027 -5.661 26.721 1.00 68.94 91 PHE A O 1
ATOM 774 N N . ILE A 1 92 ? -21.038 -5.584 28.728 1.00 65.06 92 ILE A N 1
ATOM 775 C CA . ILE A 1 92 ? -19.739 -5.125 28.210 1.00 65.06 92 ILE A CA 1
ATOM 776 C C . ILE A 1 92 ? -19.108 -6.199 27.311 1.00 65.06 92 ILE A C 1
ATOM 778 O O . ILE A 1 92 ? -18.605 -5.863 26.239 1.00 65.06 92 ILE A O 1
ATOM 782 N N . LYS A 1 93 ? -19.194 -7.480 27.701 1.00 63.72 93 LYS A N 1
ATOM 783 C CA . LYS A 1 93 ? -18.731 -8.619 26.888 1.00 63.72 93 LYS A CA 1
ATOM 784 C C . LYS A 1 93 ? -19.540 -8.801 25.592 1.00 63.72 93 LYS A C 1
ATOM 786 O O . LYS A 1 93 ? -18.966 -9.218 24.595 1.00 63.72 93 LYS A O 1
ATOM 791 N N . ARG A 1 94 ? -20.833 -8.441 25.582 1.00 63.44 94 ARG A N 1
ATOM 792 C CA . ARG A 1 94 ? -21.735 -8.521 24.410 1.00 63.44 94 ARG A CA 1
ATOM 793 C C . ARG A 1 94 ? -21.535 -7.442 23.349 1.00 63.44 94 ARG A C 1
ATOM 795 O O . ARG A 1 94 ? -22.229 -7.500 22.337 1.00 63.44 94 ARG A O 1
ATOM 802 N N . LYS A 1 95 ? -20.653 -6.450 23.532 1.00 63.84 95 LYS A N 1
ATOM 803 C CA . LYS A 1 95 ? -20.383 -5.484 22.455 1.00 63.84 95 LYS A CA 1
ATOM 804 C C . LYS A 1 95 ? -19.851 -6.238 21.236 1.00 63.84 95 LYS A C 1
ATOM 806 O O . LYS A 1 95 ? -18.694 -6.656 21.234 1.00 63.84 95 LYS A O 1
ATOM 811 N N . ILE A 1 96 ? -20.714 -6.396 20.231 1.00 65.50 96 ILE A N 1
ATOM 812 C CA . ILE A 1 96 ? -20.395 -7.006 18.942 1.00 65.50 96 ILE A CA 1
ATOM 813 C C . ILE A 1 96 ? -19.169 -6.273 18.412 1.00 65.50 96 ILE A C 1
ATOM 815 O O . ILE A 1 96 ? -19.177 -5.053 18.218 1.00 65.50 96 ILE A O 1
ATOM 819 N N . ARG A 1 97 ? -18.069 -7.008 18.297 1.00 74.25 97 ARG A N 1
ATOM 820 C CA . ARG A 1 97 ? -16.821 -6.461 17.788 1.00 74.25 97 ARG A CA 1
ATOM 821 C C . ARG A 1 97 ? -16.976 -6.312 16.279 1.00 74.25 97 ARG A C 1
ATOM 823 O O . ARG A 1 97 ? -17.474 -7.220 15.621 1.00 74.25 97 ARG A O 1
ATOM 830 N N . LYS A 1 98 ? -16.591 -5.151 15.751 1.00 85.75 98 LYS A N 1
ATOM 831 C CA . LYS A 1 98 ? -16.729 -4.854 14.323 1.00 85.75 98 LYS A CA 1
ATOM 832 C C . LYS A 1 98 ? -15.803 -5.764 13.494 1.00 85.75 98 LYS A C 1
ATOM 834 O O . LYS A 1 98 ? -14.757 -6.183 14.001 1.00 85.75 98 LYS A O 1
ATOM 839 N N . PRO A 1 99 ? -16.161 -6.077 12.243 1.00 90.88 99 PRO A N 1
ATOM 840 C CA . PRO A 1 99 ? -15.254 -6.761 11.333 1.00 90.88 99 PRO A CA 1
ATOM 841 C C . PRO A 1 99 ? -14.068 -5.861 10.950 1.00 90.88 99 PRO A C 1
ATOM 843 O O . PRO A 1 99 ? -14.142 -4.631 10.995 1.00 90.88 99 PRO A O 1
ATOM 846 N N . CYS A 1 100 ? -12.947 -6.484 10.598 1.00 92.94 100 CYS A N 1
ATOM 847 C CA . CYS A 1 100 ? -11.775 -5.820 10.042 1.00 92.94 100 CYS A CA 1
ATOM 848 C C . CYS A 1 100 ? -12.107 -5.246 8.666 1.00 92.94 100 CYS A C 1
ATOM 850 O O . CYS A 1 100 ? -12.525 -5.989 7.790 1.00 92.94 100 CYS A O 1
ATOM 852 N N . THR A 1 101 ? -11.779 -3.975 8.431 1.00 93.50 101 THR A N 1
ATOM 853 C CA . THR A 1 101 ? -12.079 -3.295 7.151 1.00 93.50 101 THR A CA 1
ATOM 854 C C . THR A 1 101 ? -11.417 -3.952 5.921 1.00 93.50 101 THR A C 1
ATOM 856 O O . THR A 1 101 ? -11.794 -3.661 4.796 1.00 93.50 101 THR A O 1
ATOM 859 N N . MET A 1 102 ? -10.398 -4.799 6.109 1.00 94.25 102 MET A N 1
ATOM 860 C CA . MET A 1 102 ? -9.634 -5.416 5.013 1.00 94.25 102 MET A CA 1
ATOM 861 C C . MET A 1 102 ? -9.936 -6.907 4.794 1.00 94.25 102 MET A C 1
ATOM 863 O O . MET A 1 102 ? -9.699 -7.414 3.705 1.00 94.25 102 MET A O 1
ATOM 867 N N . CYS A 1 103 ? -10.350 -7.647 5.825 1.00 92.69 103 CYS A N 1
ATOM 868 C CA . CYS A 1 103 ? -10.465 -9.113 5.744 1.00 92.69 103 CYS A CA 1
ATOM 869 C C . CYS A 1 103 ? -11.644 -9.690 6.531 1.00 92.69 103 CYS A C 1
ATOM 871 O O . CYS A 1 103 ? -11.665 -10.889 6.795 1.00 92.69 103 CYS A O 1
ATOM 873 N N . ASP A 1 104 ? -12.537 -8.824 7.010 1.00 90.62 104 ASP A N 1
ATOM 874 C CA . ASP A 1 104 ? -13.779 -9.127 7.729 1.00 90.62 104 ASP A CA 1
ATOM 875 C C . ASP A 1 104 ? -13.659 -9.918 9.040 1.00 90.62 104 ASP A C 1
ATOM 877 O O . ASP A 1 104 ? -14.620 -10.047 9.797 1.00 90.62 104 ASP A O 1
ATOM 881 N N . LYS A 1 105 ? -12.449 -10.346 9.412 1.00 91.19 105 LYS A N 1
ATOM 882 C CA . LYS A 1 105 ? -12.174 -10.974 10.707 1.00 91.19 105 LYS A CA 1
ATOM 883 C C . LYS A 1 105 ? -12.514 -10.036 11.855 1.00 91.19 105 LYS A C 1
ATOM 885 O O . LYS A 1 105 ? -12.179 -8.852 11.832 1.00 91.19 105 LYS A O 1
ATOM 890 N N . VAL A 1 106 ? -13.094 -10.594 12.908 1.00 89.56 106 VAL A N 1
ATOM 891 C CA . VAL A 1 106 ? -13.474 -9.853 14.111 1.00 89.56 106 VAL A CA 1
ATOM 892 C C . VAL A 1 106 ? -12.250 -9.183 14.752 1.00 89.56 106 VAL A C 1
ATOM 894 O O . VAL A 1 106 ? -11.246 -9.835 15.047 1.00 89.56 106 VAL A O 1
ATOM 897 N N . ILE A 1 107 ? -12.324 -7.870 14.988 1.00 91.25 107 ILE A N 1
ATOM 898 C CA . ILE A 1 107 ? -11.237 -7.109 15.625 1.00 91.25 107 ILE A CA 1
ATOM 899 C C . ILE A 1 107 ? -11.090 -7.451 17.113 1.00 91.25 107 ILE A C 1
ATOM 901 O O . ILE A 1 107 ? -12.033 -7.898 17.767 1.00 91.25 107 ILE A O 1
ATOM 905 N N . LYS A 1 108 ? -9.904 -7.210 17.688 1.00 85.12 108 LYS A N 1
ATOM 906 C CA . LYS A 1 108 ? -9.643 -7.473 19.114 1.00 85.12 108 LYS A CA 1
ATOM 907 C C . LYS A 1 108 ? -10.222 -6.381 20.014 1.00 85.12 108 LYS A C 1
ATOM 909 O O . LYS A 1 108 ? -10.906 -6.699 20.988 1.00 85.12 108 LYS A O 1
ATOM 914 N N . ARG A 1 109 ? -9.978 -5.104 19.693 1.00 81.88 109 ARG A N 1
ATOM 915 C CA . ARG A 1 109 ? -10.481 -3.951 20.457 1.00 81.88 109 ARG A CA 1
ATOM 916 C C . ARG A 1 109 ? -11.482 -3.173 19.616 1.00 81.88 109 ARG A C 1
ATOM 918 O O . ARG A 1 109 ? -11.282 -2.994 18.427 1.00 81.88 109 ARG A O 1
ATOM 925 N N . HIS A 1 110 ? -12.527 -2.640 20.245 1.00 80.44 110 HIS A N 1
ATOM 926 C CA . HIS A 1 110 ? -13.560 -1.858 19.550 1.00 80.44 110 HIS A CA 1
ATOM 927 C C . HIS A 1 110 ? -13.016 -0.602 18.837 1.00 80.44 110 HIS A C 1
ATOM 929 O O . HIS A 1 110 ? -13.636 -0.124 17.893 1.00 80.44 110 HIS A O 1
ATOM 935 N N . ALA A 1 111 ? -11.897 -0.043 19.308 1.00 84.75 111 ALA A N 1
ATOM 936 C CA . ALA A 1 111 ? -11.257 1.121 18.693 1.00 84.75 111 ALA A CA 1
ATOM 937 C C . ALA A 1 111 ? -10.420 0.772 17.447 1.00 84.75 111 ALA A C 1
ATOM 939 O O . ALA A 1 111 ? -10.073 1.672 16.688 1.00 84.75 111 ALA A O 1
ATOM 940 N N . ASP A 1 112 ? -10.088 -0.506 17.234 1.00 89.00 112 ASP A N 1
ATOM 941 C CA . ASP A 1 112 ? -9.266 -0.917 16.098 1.00 89.00 112 ASP A CA 1
ATOM 942 C C . ASP A 1 112 ? -10.087 -0.874 14.797 1.00 89.00 112 ASP A C 1
ATOM 944 O O . ASP A 1 112 ? -11.250 -1.269 14.761 1.00 89.00 112 ASP A O 1
ATOM 948 N N . LYS A 1 113 ? -9.469 -0.433 13.698 1.00 91.81 113 LYS A N 1
ATOM 949 C CA . LYS A 1 113 ? -10.069 -0.505 12.349 1.00 91.81 113 LYS A CA 1
ATOM 950 C C . LYS A 1 113 ? -9.708 -1.802 11.610 1.00 91.81 113 LYS A C 1
ATOM 952 O O . LYS A 1 113 ? -10.427 -2.245 10.709 1.00 91.81 113 LYS A O 1
ATOM 957 N N . PHE A 1 114 ? -8.591 -2.411 12.003 1.00 95.50 114 PHE A N 1
ATOM 958 C CA . PHE A 1 114 ? -7.997 -3.582 11.367 1.00 95.50 114 PHE A CA 1
ATOM 959 C C . PHE A 1 114 ? -7.674 -4.654 12.408 1.00 95.50 114 PHE A C 1
ATOM 961 O O . PHE A 1 114 ? -7.369 -4.341 13.556 1.00 95.50 114 PHE A O 1
ATOM 968 N N . CYS A 1 115 ? -7.695 -5.927 12.008 1.00 92.81 115 CYS A N 1
ATOM 969 C CA . CYS A 1 115 ? -7.340 -7.032 12.903 1.00 92.81 115 CYS A CA 1
ATOM 970 C C . CYS A 1 115 ? -5.822 -7.165 13.143 1.00 92.81 115 CYS A C 1
ATOM 972 O O . CYS A 1 115 ? -5.414 -7.832 14.092 1.00 92.81 115 CYS A O 1
ATOM 974 N N . SER A 1 116 ? -4.988 -6.567 12.283 1.00 94.50 116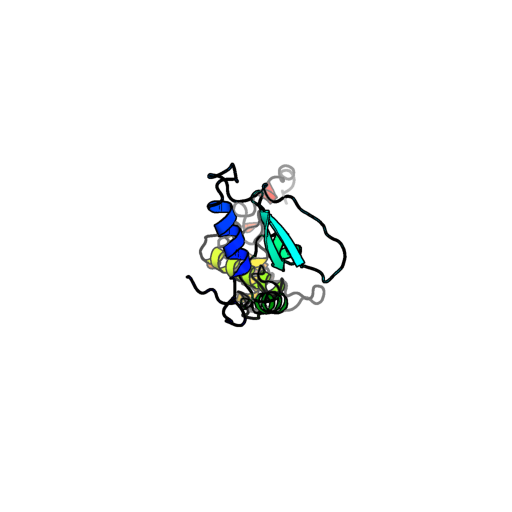 SER A N 1
ATOM 975 C CA . SER A 1 116 ? -3.522 -6.626 12.348 1.00 94.50 116 SER A CA 1
ATOM 976 C C . SER A 1 116 ? -2.864 -5.483 11.567 1.00 94.50 116 SER A C 1
ATOM 978 O O . SER A 1 116 ? -3.457 -4.951 10.623 1.00 94.50 116 SER A O 1
ATOM 980 N N . ASN A 1 117 ? -1.600 -5.182 11.890 1.00 94.81 117 ASN A N 1
ATOM 981 C CA . ASN A 1 117 ? -0.773 -4.230 11.134 1.00 94.81 117 ASN A CA 1
ATOM 982 C C . ASN A 1 117 ? -0.599 -4.658 9.668 1.00 94.81 117 ASN A C 1
ATOM 984 O O . ASN A 1 117 ? -0.560 -3.810 8.782 1.00 94.81 117 ASN A O 1
ATOM 988 N N . LYS A 1 118 ? -0.574 -5.970 9.388 1.00 95.56 118 LYS A N 1
ATOM 989 C CA . LYS A 1 118 ? -0.540 -6.500 8.016 1.00 95.56 118 LYS A CA 1
ATOM 990 C C . LYS A 1 118 ? -1.780 -6.073 7.227 1.00 95.56 118 LYS A C 1
ATOM 992 O O . LYS A 1 118 ? -1.653 -5.557 6.124 1.00 95.56 118 LYS A O 1
ATOM 997 N N . CYS A 1 119 ? -2.973 -6.237 7.803 1.00 95.75 119 CYS A N 1
ATOM 998 C CA . CYS A 1 119 ? -4.223 -5.809 7.165 1.00 95.75 119 CYS A CA 1
ATOM 999 C C . CYS A 1 119 ? -4.277 -4.294 6.956 1.00 95.75 119 CYS A C 1
ATOM 1001 O O . CYS A 1 119 ? -4.707 -3.843 5.898 1.00 95.75 119 CYS A O 1
ATOM 1003 N N . GLN A 1 120 ? -3.798 -3.518 7.929 1.00 96.00 120 GLN A N 1
ATOM 1004 C CA . GLN A 1 120 ? -3.682 -2.070 7.780 1.00 96.00 120 GLN A CA 1
ATOM 1005 C C . GLN A 1 120 ? -2.731 -1.692 6.636 1.00 96.00 120 GLN A C 1
ATOM 1007 O O . GLN A 1 120 ? -3.079 -0.858 5.805 1.00 96.00 120 GLN A O 1
ATOM 1012 N N . GLY A 1 121 ? -1.558 -2.326 6.557 1.00 95.94 121 GLY A N 1
ATOM 1013 C CA . GLY A 1 121 ? -0.579 -2.084 5.498 1.00 95.94 121 GLY A CA 1
ATOM 1014 C C . GLY A 1 121 ? -1.124 -2.403 4.106 1.00 95.94 121 GLY A C 1
ATOM 1015 O O . GLY A 1 121 ? -0.988 -1.588 3.199 1.00 95.94 121 GLY A O 1
ATOM 1016 N N . VAL A 1 122 ? -1.805 -3.545 3.949 1.00 95.25 122 VAL A N 1
ATOM 1017 C CA . VAL A 1 122 ? -2.442 -3.933 2.676 1.00 95.25 122 VAL A CA 1
ATOM 1018 C C . VAL A 1 122 ? -3.529 -2.936 2.278 1.00 95.25 122 VAL A C 1
ATOM 1020 O O . VAL A 1 122 ? -3.562 -2.502 1.129 1.00 95.25 122 VAL A O 1
ATOM 1023 N N . TYR A 1 123 ? -4.388 -2.538 3.219 1.00 96.12 123 TYR A N 1
ATOM 1024 C CA . TYR A 1 123 ? -5.430 -1.548 2.957 1.00 96.12 123 TYR A CA 1
ATOM 1025 C C . TYR A 1 123 ? -4.830 -0.205 2.522 1.00 96.12 123 TYR A C 1
ATOM 1027 O O . TYR A 1 123 ? -5.216 0.345 1.493 1.00 96.12 123 TYR A O 1
ATOM 1035 N N . ASN A 1 124 ? -3.840 0.298 3.265 1.00 95.19 124 ASN A N 1
ATOM 1036 C CA . ASN A 1 124 ? -3.164 1.556 2.952 1.00 95.19 124 ASN A CA 1
ATOM 1037 C C . ASN A 1 124 ? -2.472 1.508 1.583 1.00 95.19 124 ASN A C 1
ATOM 1039 O O . ASN A 1 124 ? -2.539 2.480 0.835 1.00 95.19 124 ASN A O 1
ATOM 1043 N N . TYR A 1 125 ? -1.841 0.380 1.243 1.00 96.06 125 TYR A N 1
ATOM 1044 C CA . TYR A 1 125 ? -1.223 0.167 -0.063 1.00 96.06 125 TYR A CA 1
ATOM 1045 C C . TYR A 1 125 ? -2.251 0.245 -1.199 1.00 96.06 125 TYR A C 1
ATOM 1047 O O . TYR A 1 125 ? -2.057 1.025 -2.129 1.00 96.06 125 TYR A O 1
ATOM 1055 N N . LYS A 1 126 ? -3.368 -0.494 -1.096 1.00 95.62 126 LYS A N 1
ATOM 1056 C CA . LYS A 1 126 ? -4.442 -0.465 -2.104 1.00 95.62 126 LYS A CA 1
ATOM 1057 C C . LYS A 1 126 ? -4.990 0.948 -2.302 1.00 95.62 126 LYS A C 1
ATOM 1059 O O . LYS A 1 126 ? -5.057 1.427 -3.428 1.00 95.62 126 LYS A O 1
ATOM 1064 N N . GLN A 1 127 ? -5.286 1.643 -1.205 1.00 95.62 127 GLN A N 1
ATOM 1065 C CA . GLN A 1 127 ? -5.781 3.020 -1.244 1.00 95.62 127 GLN A CA 1
ATOM 1066 C C . GLN A 1 127 ? -4.776 3.995 -1.869 1.00 95.62 127 GLN A C 1
ATOM 1068 O O . GLN A 1 127 ? -5.168 4.878 -2.626 1.00 95.62 127 GLN A O 1
ATOM 1073 N N . TYR A 1 128 ? -3.481 3.850 -1.573 1.00 95.81 128 TYR A N 1
ATOM 1074 C CA . TYR A 1 128 ? -2.443 4.686 -2.176 1.00 95.81 128 TYR A CA 1
ATOM 1075 C C . TYR A 1 128 ? -2.368 4.486 -3.696 1.00 95.81 128 TYR A C 1
ATOM 1077 O O . TYR A 1 128 ? -2.340 5.470 -4.432 1.00 95.81 128 TYR A O 1
ATOM 1085 N N . ILE A 1 129 ? -2.381 3.232 -4.168 1.00 96.69 129 ILE A N 1
ATOM 1086 C CA . ILE A 1 129 ? -2.338 2.915 -5.604 1.00 96.69 129 ILE A CA 1
ATOM 1087 C C . ILE A 1 129 ? -3.591 3.418 -6.324 1.00 96.69 129 ILE A C 1
ATOM 1089 O O . ILE A 1 129 ? -3.465 4.018 -7.386 1.00 96.69 129 ILE A O 1
ATOM 1093 N N . GLU A 1 130 ? -4.784 3.239 -5.751 1.00 96.19 130 GLU A N 1
ATOM 1094 C CA . GLU A 1 130 ? -6.030 3.760 -6.333 1.00 96.19 130 GLU A CA 1
ATOM 1095 C C . GLU A 1 130 ? -5.991 5.282 -6.511 1.00 96.19 130 GLU A C 1
ATOM 1097 O O . GLU A 1 130 ? -6.296 5.785 -7.590 1.00 96.19 130 GLU A O 1
ATOM 1102 N N . LYS A 1 131 ? -5.570 6.019 -5.479 1.00 96.19 131 LYS A N 1
ATOM 1103 C CA . LYS A 1 131 ? -5.457 7.483 -5.539 1.00 96.19 131 LYS A CA 1
ATOM 1104 C C . LYS A 1 131 ? -4.398 7.951 -6.532 1.00 96.19 131 LYS A C 1
ATOM 1106 O O . LYS A 1 131 ? -4.626 8.901 -7.273 1.00 96.19 131 LYS A O 1
ATOM 1111 N N . TRP A 1 132 ? -3.251 7.272 -6.575 1.00 96.12 132 TRP A N 1
ATOM 1112 C CA . TRP A 1 132 ? -2.199 7.560 -7.550 1.00 96.12 132 TRP A CA 1
ATOM 1113 C C . TRP A 1 132 ? -2.675 7.331 -8.991 1.00 96.12 132 TRP A C 1
ATOM 1115 O O . TRP A 1 132 ? -2.477 8.199 -9.835 1.00 96.12 132 TRP A O 1
ATOM 1125 N N . LYS A 1 133 ? -3.381 6.226 -9.272 1.00 94.88 133 LYS A N 1
ATOM 1126 C CA . LYS A 1 133 ? -3.959 5.956 -10.602 1.00 94.88 133 LYS A CA 1
ATOM 1127 C C . LYS A 1 133 ? -4.955 7.022 -11.056 1.00 94.88 133 LYS A C 1
ATOM 1129 O O . LYS A 1 133 ? -5.039 7.303 -12.246 1.00 94.88 133 LYS A O 1
ATOM 1134 N N . LYS A 1 134 ? -5.692 7.617 -10.115 1.00 95.31 134 LYS A N 1
ATOM 1135 C CA . LYS A 1 134 ? -6.610 8.737 -10.372 1.00 95.31 134 LYS A CA 1
ATOM 1136 C C . LYS A 1 134 ? -5.904 10.084 -10.560 1.00 95.31 134 LYS A C 1
ATOM 1138 O O . LYS A 1 134 ? -6.565 11.062 -10.883 1.00 95.31 134 LYS A O 1
ATOM 1143 N N . GLY A 1 135 ? -4.591 10.158 -10.334 1.00 91.75 135 GLY A N 1
ATOM 1144 C CA . GLY A 1 135 ? -3.831 11.409 -10.376 1.00 91.75 135 GLY A CA 1
ATOM 1145 C C . GLY A 1 135 ? -4.002 12.295 -9.137 1.00 91.75 135 GLY A C 1
ATOM 1146 O O . GLY A 1 135 ? -3.492 13.409 -9.116 1.00 91.75 135 GLY A O 1
ATOM 1147 N N . GLU A 1 136 ? -4.671 11.814 -8.082 1.00 92.12 136 GLU A N 1
ATOM 1148 C CA . GLU A 1 136 ? -4.897 12.576 -6.840 1.00 92.12 136 GLU A CA 1
ATOM 1149 C C . GLU A 1 136 ? -3.628 12.695 -5.979 1.00 92.12 136 GLU A C 1
ATOM 1151 O O . GLU A 1 136 ? -3.536 13.549 -5.098 1.00 92.12 136 GLU A O 1
ATOM 1156 N N . LEU A 1 137 ? -2.651 11.807 -6.191 1.00 90.25 137 LEU A N 1
ATOM 1157 C CA . LEU A 1 137 ? -1.387 11.772 -5.458 1.00 90.25 137 LEU A CA 1
ATOM 1158 C C . LEU A 1 137 ? -0.203 11.726 -6.419 1.00 90.25 137 LEU A C 1
ATOM 1160 O O . LEU A 1 137 ? -0.178 10.924 -7.352 1.00 90.25 137 LEU A O 1
ATOM 1164 N N . SER A 1 138 ? 0.831 12.514 -6.114 1.00 86.00 138 SER A N 1
ATOM 1165 C CA . SER A 1 138 ? 2.125 12.396 -6.787 1.00 86.00 138 SER A CA 1
ATOM 1166 C C . SER A 1 138 ? 2.772 11.046 -6.475 1.00 86.00 138 SER A C 1
ATOM 1168 O O . SER A 1 138 ? 2.827 10.602 -5.321 1.00 86.00 138 SER A O 1
ATOM 1170 N N . GLY A 1 139 ? 3.288 10.393 -7.515 1.00 86.94 139 GLY A N 1
ATOM 1171 C CA . GLY A 1 139 ? 3.998 9.128 -7.388 1.00 86.94 139 GLY A CA 1
ATOM 1172 C C . GLY A 1 139 ? 5.449 9.258 -6.929 1.00 86.94 139 GLY A C 1
ATOM 1173 O O . GLY A 1 139 ? 6.111 8.250 -6.668 1.00 86.94 139 GLY A O 1
ATOM 1174 N N . ASN A 1 140 ? 5.943 10.486 -6.788 1.00 87.25 140 ASN A N 1
ATOM 1175 C CA . ASN A 1 140 ? 7.332 10.764 -6.466 1.00 87.25 140 ASN A CA 1
ATOM 1176 C C . ASN A 1 140 ? 7.573 11.022 -4.976 1.00 87.25 140 ASN A C 1
ATOM 1178 O O . ASN A 1 140 ? 6.772 11.630 -4.269 1.00 87.25 140 ASN A O 1
ATOM 1182 N N . ARG A 1 141 ? 8.738 10.576 -4.506 1.00 85.44 141 ARG A N 1
ATOM 1183 C CA . ARG A 1 141 ? 9.365 10.965 -3.242 1.00 85.44 141 ARG A CA 1
ATOM 1184 C C . ARG A 1 141 ? 10.684 11.658 -3.572 1.00 85.44 141 ARG A C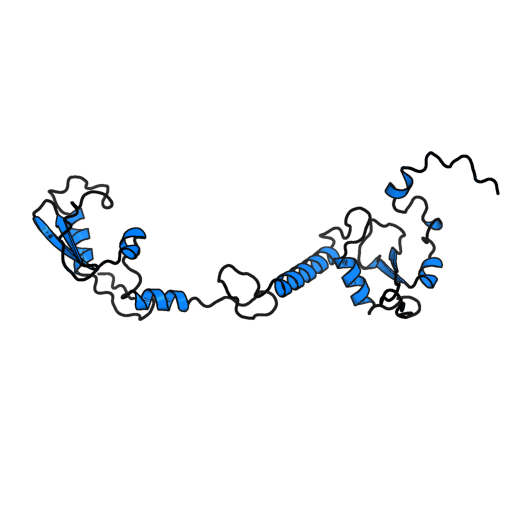 1
ATOM 1186 O O . ARG A 1 141 ? 11.710 11.000 -3.753 1.00 85.44 141 ARG A O 1
ATOM 1193 N N . GLY A 1 142 ? 10.635 12.984 -3.689 1.00 83.19 142 GLY A N 1
ATOM 1194 C CA . GLY A 1 142 ? 11.726 13.757 -4.287 1.00 83.19 142 GLY A CA 1
ATOM 1195 C C . GLY A 1 142 ? 11.908 13.363 -5.755 1.00 83.19 142 GLY A C 1
ATOM 1196 O O . GLY A 1 142 ? 10.930 13.288 -6.491 1.00 83.19 142 GLY A O 1
ATOM 1197 N N . ASP A 1 143 ? 13.135 13.032 -6.153 1.00 78.88 143 ASP A N 1
ATOM 1198 C CA . ASP A 1 143 ? 13.469 12.626 -7.530 1.00 78.88 143 ASP A CA 1
ATOM 1199 C C . ASP A 1 143 ? 13.289 11.127 -7.816 1.00 78.88 143 ASP A C 1
ATOM 1201 O O . ASP A 1 143 ? 13.704 10.630 -8.866 1.00 78.88 143 ASP A O 1
ATOM 1205 N N . LYS A 1 144 ? 12.773 10.358 -6.853 1.00 85.31 144 LYS A N 1
ATOM 1206 C CA . LYS A 1 144 ? 12.614 8.906 -6.981 1.00 85.31 144 LYS A CA 1
ATOM 1207 C C . LYS A 1 144 ? 11.143 8.527 -6.928 1.00 85.31 144 LYS A C 1
ATOM 1209 O O . LYS A 1 144 ? 10.391 9.046 -6.107 1.00 85.31 144 LYS A O 1
ATOM 1214 N N . ILE A 1 145 ? 10.770 7.534 -7.724 1.00 90.94 145 ILE A N 1
ATOM 1215 C CA . ILE A 1 145 ? 9.450 6.905 -7.657 1.00 90.94 145 ILE A CA 1
ATOM 1216 C C . ILE A 1 145 ? 9.256 6.269 -6.276 1.00 90.94 145 ILE A C 1
ATOM 1218 O O . ILE A 1 145 ? 10.180 5.675 -5.708 1.00 90.94 145 ILE A O 1
ATOM 1222 N N . SER A 1 146 ? 8.048 6.379 -5.724 1.00 94.19 146 SER A N 1
ATOM 1223 C CA . SER A 1 146 ? 7.713 5.762 -4.444 1.00 94.19 146 SER A CA 1
ATOM 1224 C C . SER A 1 146 ? 7.880 4.238 -4.488 1.00 94.19 146 SER A C 1
ATOM 1226 O O . SER A 1 146 ? 7.610 3.574 -5.491 1.00 94.19 146 SER A O 1
ATOM 1228 N N . ALA A 1 147 ? 8.273 3.648 -3.357 1.00 94.06 147 ALA A N 1
ATOM 1229 C CA . ALA A 1 147 ? 8.428 2.198 -3.260 1.00 94.06 147 ALA A CA 1
ATOM 1230 C C . ALA A 1 147 ? 7.110 1.442 -3.527 1.00 94.06 147 ALA A C 1
ATOM 1232 O O . ALA A 1 147 ? 7.140 0.327 -4.041 1.00 94.06 147 ALA A O 1
ATOM 1233 N N . HIS A 1 148 ? 5.955 2.052 -3.226 1.00 95.06 148 HIS A N 1
ATOM 1234 C CA . HIS A 1 148 ? 4.644 1.465 -3.509 1.00 95.06 148 HIS A CA 1
ATOM 1235 C C . HIS A 1 148 ? 4.384 1.342 -5.011 1.00 95.06 148 HIS A C 1
ATOM 1237 O O . HIS A 1 148 ? 3.931 0.291 -5.458 1.00 95.06 148 HIS A O 1
ATOM 1243 N N . ILE A 1 149 ? 4.702 2.384 -5.783 1.00 95.88 149 ILE A N 1
ATOM 1244 C CA . ILE A 1 149 ? 4.538 2.358 -7.242 1.00 95.88 149 ILE A CA 1
ATOM 1245 C C . ILE A 1 149 ? 5.544 1.404 -7.857 1.00 95.88 149 ILE A C 1
ATOM 1247 O O . ILE A 1 149 ? 5.158 0.581 -8.677 1.00 95.88 149 ILE A O 1
ATOM 1251 N N . ARG A 1 150 ? 6.804 1.424 -7.400 1.00 95.44 150 ARG A N 1
ATOM 1252 C CA . ARG A 1 150 ? 7.795 0.438 -7.843 1.00 95.44 150 ARG A CA 1
ATOM 1253 C C . ARG A 1 150 ? 7.287 -0.987 -7.626 1.00 95.44 150 ARG A C 1
ATOM 1255 O O . ARG A 1 150 ? 7.310 -1.773 -8.560 1.00 95.44 150 ARG A O 1
ATOM 1262 N N . LYS A 1 151 ? 6.777 -1.300 -6.432 1.00 95.94 151 LYS A N 1
ATOM 1263 C CA . LYS A 1 151 ? 6.177 -2.608 -6.144 1.00 95.94 151 LYS A CA 1
ATOM 1264 C C . LYS A 1 151 ? 5.016 -2.927 -7.097 1.00 95.94 151 LYS A C 1
ATOM 1266 O O . LYS A 1 151 ? 4.999 -4.006 -7.672 1.00 95.94 151 LYS A O 1
ATOM 1271 N N . TYR A 1 152 ? 4.089 -1.987 -7.285 1.00 97.19 152 TYR A N 1
ATOM 1272 C CA . TYR A 1 152 ? 2.939 -2.157 -8.177 1.00 97.19 152 TYR A CA 1
ATOM 1273 C C . TYR A 1 152 ? 3.353 -2.450 -9.627 1.00 97.19 152 TYR A C 1
ATOM 1275 O O . TYR A 1 152 ? 2.807 -3.353 -10.246 1.00 97.19 152 TYR A O 1
ATOM 1283 N N . ILE A 1 153 ? 4.329 -1.713 -10.166 1.00 97.19 153 ILE A N 1
ATOM 1284 C CA . ILE A 1 153 ? 4.812 -1.903 -11.539 1.00 97.19 153 ILE A CA 1
ATOM 1285 C C . ILE A 1 153 ? 5.485 -3.272 -11.696 1.00 97.19 153 ILE A C 1
ATOM 1287 O O . ILE A 1 153 ? 5.218 -3.965 -12.671 1.00 97.19 153 ILE A O 1
ATOM 1291 N N . PHE A 1 154 ? 6.296 -3.702 -10.726 1.00 97.06 154 PHE A N 1
ATOM 1292 C CA . PHE A 1 154 ? 6.885 -5.046 -10.739 1.00 97.06 154 PHE A CA 1
ATOM 1293 C C . PHE A 1 154 ? 5.815 -6.147 -10.732 1.00 97.06 154 PHE A C 1
ATOM 1295 O O . PHE A 1 154 ? 5.895 -7.072 -11.536 1.00 97.06 154 PHE A O 1
ATOM 1302 N N . GLU A 1 155 ? 4.788 -6.016 -9.887 1.00 96.38 155 GLU A N 1
ATOM 1303 C CA . GLU A 1 155 ? 3.651 -6.947 -9.857 1.00 96.38 155 GLU A CA 1
ATOM 1304 C C . GLU A 1 155 ? 2.863 -6.928 -11.178 1.00 96.38 155 GLU A C 1
ATOM 1306 O O . GLU A 1 155 ? 2.531 -7.984 -11.701 1.00 96.38 155 GLU A O 1
ATOM 1311 N N . LYS A 1 156 ? 2.621 -5.747 -11.763 1.00 96.88 156 LYS A N 1
ATOM 1312 C CA . LYS A 1 156 ? 1.895 -5.586 -13.034 1.00 96.88 156 LYS A CA 1
ATOM 1313 C C . LYS A 1 156 ? 2.571 -6.305 -14.205 1.00 96.88 156 LYS A C 1
ATOM 1315 O O . LYS A 1 156 ? 1.877 -6.869 -15.044 1.00 96.88 156 LYS A O 1
ATOM 1320 N N . TYR A 1 157 ? 3.899 -6.262 -14.273 1.00 97.31 157 TYR A N 1
ATOM 1321 C CA . TYR A 1 157 ? 4.683 -6.914 -15.328 1.00 97.31 157 TYR A CA 1
ATOM 1322 C C . TYR A 1 157 ? 5.163 -8.321 -14.932 1.00 97.31 157 TYR A C 1
ATOM 1324 O O . TYR A 1 157 ? 6.051 -8.868 -15.582 1.00 97.31 157 TYR A O 1
ATOM 1332 N N . ASN A 1 158 ? 4.619 -8.911 -13.860 1.00 96.88 158 ASN A N 1
ATOM 1333 C CA . ASN A 1 158 ? 5.001 -10.237 -13.360 1.00 96.88 158 ASN A CA 1
ATOM 1334 C C . ASN A 1 158 ? 6.517 -10.412 -13.140 1.00 96.88 158 ASN A C 1
ATOM 1336 O O . ASN A 1 158 ? 7.050 -11.505 -13.286 1.00 96.88 158 ASN A O 1
ATOM 1340 N N . ASN A 1 159 ? 7.220 -9.337 -12.772 1.00 96.75 159 ASN A N 1
ATOM 1341 C CA . ASN A 1 159 ? 8.683 -9.288 -12.679 1.00 96.75 159 ASN A CA 1
ATOM 1342 C C . ASN A 1 159 ? 9.422 -9.698 -13.971 1.00 96.75 159 ASN A C 1
ATOM 1344 O O . ASN A 1 159 ? 10.507 -10.270 -13.897 1.00 96.75 159 ASN A O 1
ATOM 1348 N N . THR A 1 160 ? 8.870 -9.372 -15.140 1.00 97.88 160 THR A N 1
ATOM 1349 C CA . THR A 1 160 ? 9.487 -9.633 -16.450 1.00 97.88 160 THR A CA 1
ATOM 1350 C C . THR A 1 160 ? 9.720 -8.335 -17.224 1.00 97.88 160 THR A C 1
ATOM 1352 O O . THR A 1 160 ? 9.055 -7.321 -16.990 1.00 97.88 160 THR A O 1
ATOM 1355 N N . CYS A 1 161 ? 10.692 -8.339 -18.136 1.00 98.25 161 CYS A N 1
ATOM 1356 C CA . CYS A 1 161 ? 10.894 -7.232 -19.066 1.00 98.25 161 CYS A CA 1
ATOM 1357 C C . CYS A 1 161 ? 9.692 -7.111 -20.010 1.00 98.25 161 CYS A C 1
ATOM 1359 O O . CYS A 1 161 ? 9.381 -8.046 -20.744 1.00 98.25 161 CYS A O 1
ATOM 1361 N N . ALA A 1 162 ? 9.082 -5.931 -20.062 1.00 98.00 162 ALA A N 1
ATOM 1362 C CA . ALA A 1 162 ? 7.926 -5.653 -20.909 1.00 98.00 162 ALA A CA 1
ATOM 1363 C C . ALA A 1 162 ? 8.219 -5.756 -22.417 1.00 98.00 162 ALA A C 1
ATOM 1365 O O . ALA A 1 162 ? 7.292 -5.922 -23.201 1.00 98.00 162 ALA A O 1
ATOM 1366 N N . GLN A 1 163 ? 9.488 -5.637 -22.823 1.00 97.50 163 GLN A N 1
ATOM 1367 C CA . GLN A 1 163 ? 9.889 -5.625 -24.232 1.00 97.50 163 GLN A CA 1
ATOM 1368 C C . GLN A 1 163 ? 10.357 -6.991 -24.743 1.00 97.50 163 GLN A C 1
ATOM 1370 O O . GLN A 1 163 ? 10.017 -7.371 -25.857 1.00 97.50 163 GLN A O 1
ATOM 1375 N N . CYS A 1 164 ? 11.145 -7.728 -23.956 1.00 97.56 164 CYS A N 1
ATOM 1376 C CA . CYS A 1 164 ? 11.750 -8.994 -24.395 1.00 97.56 164 CYS A CA 1
ATOM 1377 C C . CYS A 1 164 ? 11.413 -10.199 -23.507 1.00 97.56 164 CYS A C 1
ATOM 1379 O O . CYS A 1 164 ? 11.912 -11.292 -23.755 1.00 97.56 164 CYS A O 1
ATOM 1381 N N . GLY A 1 165 ? 10.625 -10.013 -22.444 1.00 97.75 165 GLY A N 1
ATOM 1382 C CA . GLY A 1 165 ? 10.236 -11.083 -21.520 1.00 97.75 165 GLY A CA 1
ATOM 1383 C C . GLY A 1 165 ? 11.325 -11.541 -20.545 1.00 97.75 165 GLY A C 1
ATOM 1384 O O . GLY A 1 165 ? 11.076 -12.419 -19.733 1.00 97.75 165 GLY A O 1
ATOM 1385 N N . TRP A 1 166 ? 12.525 -10.953 -20.583 1.00 97.56 166 TRP A N 1
ATOM 1386 C CA . TRP A 1 166 ? 13.636 -11.351 -19.714 1.00 97.56 166 TRP A CA 1
ATOM 1387 C C . TRP A 1 166 ? 13.316 -11.228 -18.215 1.00 97.56 166 TRP A C 1
ATOM 1389 O O . TRP A 1 166 ? 12.861 -10.177 -17.760 1.00 97.56 166 TRP A O 1
ATOM 1399 N N . ASP A 1 167 ? 13.618 -12.280 -17.453 1.00 97.00 167 ASP A N 1
ATOM 1400 C CA . ASP A 1 167 ? 13.215 -12.455 -16.051 1.00 97.00 167 ASP A CA 1
ATOM 1401 C C . ASP A 1 167 ? 14.261 -13.208 -15.197 1.00 97.00 167 ASP A C 1
ATOM 1403 O O . ASP A 1 167 ? 13.967 -13.714 -14.112 1.00 97.00 167 ASP A O 1
ATOM 1407 N N . ARG A 1 168 ? 15.516 -13.293 -15.659 1.00 96.31 168 ARG A N 1
ATOM 1408 C CA . ARG A 1 168 ? 16.538 -14.090 -14.964 1.00 96.31 168 ARG A CA 1
ATOM 1409 C C . ARG A 1 168 ? 16.915 -13.486 -13.611 1.00 96.31 168 ARG A C 1
ATOM 1411 O O . ARG A 1 168 ? 17.253 -12.307 -13.498 1.00 96.31 168 ARG A O 1
ATOM 1418 N N . ILE A 1 169 ? 16.953 -14.340 -12.591 1.00 96.50 169 ILE A N 1
ATOM 1419 C CA . ILE A 1 169 ? 17.396 -13.980 -11.242 1.00 96.50 169 ILE A CA 1
ATOM 1420 C C . ILE A 1 169 ? 18.923 -13.855 -11.217 1.00 96.50 169 ILE A C 1
ATOM 1422 O O . ILE A 1 169 ? 19.654 -14.757 -11.631 1.00 96.50 169 ILE A O 1
ATOM 1426 N N . ASN A 1 170 ? 19.418 -12.737 -10.693 1.00 95.31 170 ASN A N 1
ATOM 1427 C CA . ASN A 1 170 ? 20.828 -12.562 -10.384 1.00 95.31 170 ASN A CA 1
ATOM 1428 C C . ASN A 1 170 ? 21.173 -13.345 -9.104 1.00 95.31 170 ASN A C 1
ATOM 1430 O O . ASN A 1 170 ? 20.697 -12.994 -8.026 1.00 95.31 170 ASN A O 1
ATOM 1434 N N . LYS A 1 171 ? 22.050 -14.352 -9.230 1.00 96.19 171 LYS A N 1
ATOM 1435 C CA . LYS A 1 171 ? 22.464 -15.278 -8.155 1.00 96.19 171 LYS A CA 1
ATOM 1436 C C . LYS A 1 171 ? 23.113 -14.621 -6.929 1.00 96.19 171 LYS A C 1
ATOM 1438 O O . LYS A 1 171 ? 23.189 -15.251 -5.887 1.00 96.19 171 LYS A O 1
ATOM 1443 N N . TYR A 1 172 ? 23.617 -13.394 -7.048 1.00 96.06 172 TYR A N 1
ATOM 1444 C CA . TYR A 1 172 ? 24.280 -12.686 -5.946 1.00 96.06 172 TYR A CA 1
ATOM 1445 C C . TYR A 1 172 ? 23.334 -11.763 -5.175 1.00 96.06 172 TYR A C 1
ATOM 1447 O O . TYR A 1 172 ? 23.618 -11.391 -4.042 1.00 96.06 172 TYR A O 1
ATOM 1455 N N . SER A 1 173 ? 22.227 -11.344 -5.796 1.00 93.75 173 SER A N 1
ATOM 1456 C CA . SER A 1 173 ? 21.267 -10.409 -5.187 1.00 93.75 173 SER A CA 1
ATOM 1457 C C . SER A 1 173 ? 19.883 -11.008 -4.955 1.00 93.75 173 SER A C 1
ATOM 1459 O O . SER A 1 173 ? 19.032 -10.322 -4.384 1.00 93.75 173 SER A O 1
ATOM 1461 N N . ASP A 1 174 ? 19.654 -12.234 -5.438 1.00 93.81 174 ASP A N 1
ATOM 1462 C CA . ASP A 1 174 ? 18.374 -12.950 -5.461 1.00 93.81 174 ASP A CA 1
ATOM 1463 C C . ASP A 1 174 ? 17.218 -12.110 -6.019 1.00 93.81 174 ASP A C 1
ATOM 1465 O O . ASP A 1 174 ? 16.066 -12.188 -5.590 1.00 93.81 174 ASP A O 1
ATOM 1469 N N . LYS A 1 175 ? 17.538 -11.252 -6.993 1.00 92.75 175 LYS A N 1
ATOM 1470 C CA . LYS A 1 175 ? 16.600 -10.335 -7.642 1.00 92.75 175 LYS A CA 1
ATOM 1471 C C . LYS A 1 175 ? 16.740 -10.409 -9.147 1.00 92.75 175 LYS A C 1
ATOM 1473 O O . LYS A 1 175 ? 17.834 -10.596 -9.672 1.00 92.75 175 LYS A O 1
ATOM 1478 N N . ILE A 1 176 ? 15.634 -10.175 -9.837 1.00 94.81 176 ILE A N 1
ATOM 1479 C CA . ILE A 1 176 ? 15.631 -9.934 -11.277 1.00 94.81 176 ILE A CA 1
ATOM 1480 C C . ILE A 1 176 ? 16.022 -8.460 -11.476 1.00 94.81 176 ILE A C 1
ATOM 1482 O O . ILE A 1 176 ? 15.303 -7.581 -10.979 1.00 94.81 176 ILE A O 1
ATOM 1486 N N . PRO A 1 177 ? 17.163 -8.145 -12.116 1.00 95.12 177 PRO A N 1
ATOM 1487 C CA . PRO A 1 177 ? 17.662 -6.779 -12.236 1.00 95.12 177 PRO A CA 1
ATOM 1488 C C . PRO A 1 177 ? 16.904 -6.025 -13.334 1.00 95.12 177 PRO A C 1
ATOM 1490 O O . PRO A 1 177 ? 17.439 -5.721 -14.391 1.00 95.12 177 PRO A O 1
ATOM 1493 N N . LEU A 1 178 ? 15.630 -5.742 -13.077 1.00 97.12 178 LEU A N 1
ATOM 1494 C CA . LEU A 1 178 ? 14.800 -4.895 -13.923 1.00 97.12 178 LEU A CA 1
ATOM 1495 C C . LEU A 1 178 ? 14.847 -3.443 -13.450 1.00 97.12 178 LEU A C 1
ATOM 1497 O O . LEU A 1 178 ? 14.876 -3.127 -12.249 1.00 97.12 178 LEU A O 1
ATOM 1501 N N . GLU A 1 179 ? 14.788 -2.550 -14.422 1.00 95.12 179 GLU A N 1
ATOM 1502 C CA . GLU A 1 179 ? 14.821 -1.112 -14.252 1.00 95.12 179 GLU A CA 1
ATOM 1503 C C . GLU A 1 179 ? 13.503 -0.500 -14.712 1.00 95.12 179 GLU A C 1
ATOM 1505 O O . GLU A 1 179 ? 12.835 -0.988 -15.621 1.00 95.12 179 GLU A O 1
ATOM 1510 N N . MET A 1 180 ? 13.097 0.567 -14.030 1.00 94.88 180 MET A N 1
ATOM 1511 C CA . MET A 1 180 ? 11.877 1.282 -14.376 1.00 94.88 180 MET A CA 1
ATOM 1512 C C . MET A 1 180 ? 12.245 2.460 -15.263 1.00 94.88 180 MET A C 1
ATOM 1514 O O . MET A 1 180 ? 13.034 3.314 -14.854 1.00 94.88 180 MET A O 1
ATOM 1518 N N . HIS A 1 181 ? 11.651 2.493 -16.444 1.00 94.94 181 HIS A N 1
ATOM 1519 C CA . HIS A 1 181 ? 11.882 3.501 -17.460 1.00 94.94 181 HIS A CA 1
ATOM 1520 C C . HIS A 1 181 ? 10.664 4.426 -17.578 1.00 94.94 181 HIS A C 1
ATOM 1522 O O . HIS A 1 181 ? 9.523 3.980 -17.432 1.00 94.94 181 HIS A O 1
ATOM 1528 N N . HIS A 1 182 ? 10.926 5.715 -17.807 1.00 94.06 182 HIS A N 1
ATOM 1529 C CA . HIS A 1 182 ? 9.901 6.716 -18.108 1.00 94.06 182 HIS A CA 1
ATOM 1530 C C . HIS A 1 182 ? 9.878 6.899 -19.619 1.00 94.06 182 HIS A C 1
ATOM 1532 O O . HIS A 1 182 ? 10.882 7.343 -20.171 1.00 94.06 182 HIS A O 1
ATOM 1538 N N . ILE A 1 183 ? 8.765 6.552 -20.263 1.00 94.69 183 ILE A N 1
ATOM 1539 C CA . ILE A 1 183 ? 8.649 6.552 -21.729 1.00 94.69 183 ILE A CA 1
ATOM 1540 C C . ILE A 1 183 ? 8.918 7.956 -22.290 1.00 94.69 183 ILE A C 1
ATOM 1542 O O . ILE A 1 183 ? 9.671 8.106 -23.244 1.00 94.69 183 ILE A O 1
ATOM 1546 N N . ASP A 1 184 ? 8.381 8.992 -21.643 1.00 93.12 184 ASP A N 1
ATOM 1547 C CA . ASP A 1 184 ? 8.583 10.397 -22.020 1.00 93.12 184 ASP A CA 1
ATOM 1548 C C . ASP A 1 184 ? 9.920 11.012 -21.554 1.00 93.12 184 ASP A C 1
ATOM 1550 O O . ASP A 1 184 ? 10.142 12.208 -21.732 1.00 93.12 184 ASP A O 1
ATOM 1554 N N . GLY A 1 185 ? 10.783 10.243 -20.880 1.00 90.19 185 GLY A N 1
ATOM 1555 C CA . GLY A 1 185 ? 12.050 10.724 -20.319 1.00 90.19 185 GLY A CA 1
ATOM 1556 C C . GLY A 1 185 ? 11.924 11.621 -19.077 1.00 90.19 185 GLY A C 1
ATOM 1557 O O . GLY A 1 185 ? 12.921 11.855 -18.387 1.00 90.19 185 GLY A O 1
ATOM 1558 N N . ASN A 1 186 ? 10.719 12.068 -18.713 1.00 89.19 186 ASN A N 1
ATOM 1559 C CA . ASN A 1 186 ? 10.468 12.980 -17.604 1.00 89.19 186 ASN A CA 1
ATOM 1560 C C . ASN A 1 186 ? 10.234 12.220 -16.291 1.00 89.19 186 ASN A C 1
ATOM 1562 O O . ASN A 1 186 ? 9.152 11.701 -16.011 1.00 89.19 186 ASN A O 1
ATOM 1566 N N . CYS A 1 187 ? 11.222 12.260 -15.393 1.00 87.94 187 CYS A N 1
ATOM 1567 C CA . CYS A 1 187 ? 11.140 11.583 -14.093 1.00 87.94 187 CYS A CA 1
ATOM 1568 C C . CYS A 1 187 ? 10.034 12.115 -13.160 1.00 87.94 187 CYS A C 1
ATOM 1570 O O . CYS A 1 187 ? 9.722 11.496 -12.140 1.00 87.94 187 CYS A O 1
ATOM 1572 N N . LYS A 1 188 ? 9.458 13.289 -13.452 1.00 88.62 188 LYS A N 1
ATOM 1573 C CA . LYS A 1 188 ? 8.330 13.832 -12.686 1.00 88.62 188 LYS A CA 1
ATOM 1574 C C . LYS A 1 188 ? 7.000 13.200 -13.093 1.00 88.62 188 LYS A C 1
ATOM 1576 O O . LYS A 1 188 ? 6.090 13.136 -12.263 1.00 88.62 188 LYS A O 1
ATOM 1581 N N . ASN A 1 189 ? 6.897 12.714 -14.329 1.00 91.69 189 ASN A N 1
ATOM 1582 C CA . ASN A 1 189 ? 5.687 12.109 -14.854 1.00 91.69 189 ASN A CA 1
ATOM 1583 C C . ASN A 1 189 ? 5.583 10.641 -14.424 1.00 91.69 189 ASN A C 1
ATOM 1585 O O . ASN A 1 189 ? 6.057 9.725 -15.088 1.00 91.69 189 ASN A O 1
ATOM 1589 N N . THR A 1 190 ? 4.937 10.412 -13.285 1.00 93.88 190 THR A N 1
ATOM 1590 C CA . THR A 1 190 ? 4.784 9.072 -12.705 1.00 93.88 190 THR A CA 1
ATOM 1591 C C . THR A 1 190 ? 3.428 8.448 -12.985 1.00 93.88 190 THR A C 1
ATOM 1593 O O . THR A 1 190 ? 3.005 7.591 -12.219 1.00 93.88 190 THR A O 1
ATOM 1596 N N . ILE A 1 191 ? 2.705 8.861 -14.026 1.00 94.75 191 ILE A N 1
ATOM 1597 C CA . ILE A 1 191 ? 1.444 8.192 -14.370 1.00 94.75 191 ILE A CA 1
ATOM 1598 C C . ILE A 1 191 ? 1.714 6.750 -14.803 1.00 94.75 191 ILE A C 1
ATOM 1600 O O . ILE A 1 191 ? 2.737 6.450 -15.414 1.00 94.75 191 ILE A O 1
ATOM 1604 N N . GLU A 1 192 ? 0.769 5.852 -14.536 1.00 95.69 192 GLU A N 1
ATOM 1605 C CA . GLU A 1 192 ? 0.936 4.424 -14.827 1.00 95.69 192 GLU A CA 1
ATOM 1606 C C . GLU A 1 192 ? 1.302 4.142 -16.294 1.00 95.69 192 GLU A C 1
ATOM 1608 O O . GLU A 1 192 ? 2.113 3.260 -16.560 1.00 95.69 192 GLU A O 1
ATOM 1613 N N . LYS A 1 193 ? 0.723 4.896 -17.237 1.00 95.88 193 LYS A N 1
ATOM 1614 C CA . LYS A 1 193 ? 0.976 4.740 -18.678 1.00 95.88 193 LYS A CA 1
ATOM 1615 C C . LYS A 1 193 ? 2.381 5.172 -19.106 1.00 95.88 193 LYS A C 1
ATOM 1617 O O . LYS A 1 193 ? 2.826 4.738 -20.155 1.00 95.88 193 LYS A O 1
ATOM 1622 N N . ASN A 1 194 ? 3.059 6.006 -18.316 1.00 95.56 194 ASN A N 1
ATOM 1623 C CA . ASN A 1 194 ? 4.403 6.494 -18.622 1.00 95.56 194 ASN A CA 1
ATOM 1624 C C . ASN A 1 194 ? 5.509 5.595 -18.046 1.00 95.56 194 ASN A C 1
ATOM 1626 O O . ASN A 1 194 ? 6.686 5.826 -18.299 1.00 95.56 194 ASN A O 1
ATOM 1630 N N . LEU A 1 195 ? 5.151 4.584 -17.248 1.00 95.81 195 LEU A N 1
ATOM 1631 C CA . LEU A 1 195 ? 6.104 3.704 -16.581 1.00 95.81 195 LEU A CA 1
ATOM 1632 C C . LEU A 1 195 ? 6.137 2.330 -17.252 1.00 95.81 195 LEU A C 1
ATOM 1634 O O . LEU A 1 195 ? 5.126 1.624 -17.323 1.00 95.81 195 LEU A O 1
ATOM 1638 N N . ILE A 1 196 ? 7.330 1.914 -17.665 1.00 97.12 196 ILE A N 1
ATOM 1639 C CA . ILE A 1 196 ? 7.586 0.589 -18.234 1.00 97.12 196 ILE A CA 1
ATOM 1640 C C . ILE A 1 196 ? 8.732 -0.100 -17.492 1.00 97.12 196 ILE A C 1
ATOM 1642 O O . ILE A 1 196 ? 9.646 0.552 -16.982 1.00 97.12 196 ILE A O 1
ATOM 1646 N N . LEU A 1 197 ? 8.647 -1.425 -17.368 1.00 98.06 197 LEU A N 1
ATOM 1647 C CA . LEU A 1 197 ? 9.655 -2.243 -16.701 1.00 98.06 197 LEU A CA 1
ATOM 1648 C C . LEU A 1 197 ? 10.529 -2.930 -17.752 1.00 98.06 197 LEU A C 1
ATOM 1650 O O . LEU A 1 197 ? 10.021 -3.713 -18.550 1.00 98.06 197 LEU A O 1
ATOM 1654 N N . LEU A 1 198 ? 11.828 -2.641 -17.759 1.00 98.19 198 LEU A N 1
ATOM 1655 C CA . LEU A 1 198 ? 12.769 -3.126 -18.770 1.00 98.19 198 LEU A CA 1
ATOM 1656 C C . LEU A 1 198 ? 13.956 -3.841 -18.120 1.00 98.19 198 LEU A C 1
ATOM 1658 O O . LEU A 1 198 ? 14.343 -3.530 -16.995 1.00 98.19 198 LEU A O 1
ATOM 1662 N N . CYS A 1 199 ? 14.554 -4.799 -18.827 1.00 97.62 199 CYS A N 1
ATOM 1663 C CA . CYS A 1 199 ? 15.866 -5.326 -18.455 1.00 97.62 199 CYS A CA 1
ATOM 1664 C C . CYS A 1 199 ? 16.972 -4.318 -18.817 1.00 97.62 199 CYS A C 1
ATOM 1666 O O . CYS A 1 199 ? 16.722 -3.423 -19.628 1.00 97.62 199 CYS A O 1
ATOM 1668 N N . PRO A 1 200 ? 18.198 -4.463 -18.282 1.00 96.50 200 PRO A N 1
ATOM 1669 C CA . PRO A 1 200 ? 19.269 -3.492 -18.507 1.00 96.50 200 PRO A CA 1
ATOM 1670 C C . PRO A 1 200 ? 19.613 -3.336 -19.994 1.00 96.50 200 PRO A C 1
ATOM 1672 O O . PRO A 1 200 ? 19.826 -2.222 -20.457 1.00 96.50 200 PRO A O 1
ATOM 1675 N N . ASN A 1 201 ? 19.557 -4.434 -20.757 1.00 97.06 201 ASN A N 1
ATOM 1676 C CA . ASN A 1 201 ? 19.850 -4.437 -22.193 1.00 97.06 201 ASN A CA 1
ATOM 1677 C C . ASN A 1 201 ? 18.766 -3.736 -23.021 1.00 97.06 201 ASN A C 1
ATOM 1679 O O . ASN A 1 201 ? 19.080 -2.987 -23.934 1.00 97.06 201 ASN A O 1
ATOM 1683 N N . CYS A 1 202 ? 17.479 -3.955 -22.729 1.00 97.62 202 CYS A N 1
ATOM 1684 C CA . CYS A 1 202 ? 16.417 -3.215 -23.420 1.00 97.62 202 CYS A CA 1
ATOM 1685 C C . CYS A 1 202 ? 16.399 -1.750 -22.985 1.00 97.62 202 CYS A C 1
ATOM 1687 O O . CYS A 1 202 ? 16.175 -0.866 -23.803 1.00 97.62 202 CYS A O 1
ATOM 1689 N N . HIS A 1 203 ? 16.673 -1.479 -21.707 1.00 96.94 203 HIS A N 1
ATOM 1690 C CA . HIS A 1 203 ? 16.718 -0.119 -21.194 1.00 96.94 203 HIS A CA 1
ATOM 1691 C C . HIS A 1 203 ? 17.841 0.700 -21.843 1.00 96.94 203 HIS A C 1
ATOM 1693 O O . HIS A 1 203 ? 17.612 1.859 -22.185 1.00 96.94 203 HIS A O 1
ATOM 1699 N N . SER A 1 204 ? 19.012 0.101 -22.092 1.00 96.31 204 SER A N 1
ATOM 1700 C CA . SER A 1 204 ? 20.125 0.780 -22.767 1.00 96.31 204 SER A CA 1
ATOM 1701 C C . SER A 1 204 ? 19.844 1.159 -24.222 1.00 96.31 204 SER A C 1
ATOM 1703 O O . SER A 1 204 ? 20.561 1.986 -24.772 1.00 96.31 204 SER A O 1
ATOM 1705 N N . LEU A 1 205 ? 18.817 0.570 -24.843 1.00 96.38 205 LEU A N 1
ATOM 1706 C CA . LEU A 1 205 ? 18.395 0.857 -26.218 1.00 96.38 205 LEU A CA 1
ATOM 1707 C C . LEU A 1 205 ? 17.307 1.941 -26.296 1.00 96.38 205 LEU A C 1
ATOM 1709 O O . LEU A 1 205 ? 16.812 2.234 -27.380 1.00 96.38 205 LEU A O 1
ATOM 1713 N N . THR A 1 206 ? 16.900 2.516 -25.161 1.00 94.69 206 THR A N 1
ATOM 1714 C CA . THR A 1 206 ? 15.892 3.584 -25.134 1.00 94.69 206 THR A CA 1
ATOM 1715 C C . THR A 1 206 ? 16.507 4.942 -25.475 1.00 94.69 206 THR A C 1
ATOM 1717 O O . THR A 1 206 ? 17.618 5.254 -25.049 1.00 94.69 206 THR A O 1
ATOM 1720 N N . GLU A 1 207 ? 15.754 5.787 -26.181 1.00 92.38 207 GLU A N 1
ATOM 1721 C CA . GLU A 1 207 ? 16.181 7.138 -26.596 1.00 92.38 207 GLU A CA 1
ATOM 1722 C C . GLU A 1 207 ? 16.582 8.027 -25.408 1.00 92.38 207 GLU A C 1
ATOM 1724 O O . GLU A 1 207 ? 17.468 8.869 -25.511 1.00 92.38 207 GLU A O 1
ATOM 1729 N N . ASN A 1 208 ? 15.971 7.788 -24.245 1.00 89.62 208 ASN A N 1
ATOM 1730 C CA . ASN A 1 208 ? 16.191 8.540 -23.011 1.00 89.62 208 ASN A CA 1
ATOM 1731 C C . ASN A 1 208 ? 17.161 7.834 -22.038 1.00 89.62 208 ASN A C 1
ATOM 1733 O O . ASN A 1 208 ? 17.127 8.085 -20.826 1.00 89.62 208 ASN A O 1
ATOM 1737 N N . TYR A 1 209 ? 18.008 6.919 -22.518 1.00 90.69 209 TYR A N 1
ATOM 1738 C CA . TYR A 1 209 ? 18.949 6.205 -21.659 1.00 90.69 209 TYR A CA 1
ATOM 1739 C C . TYR A 1 209 ? 20.149 7.071 -21.246 1.00 90.69 209 TYR A C 1
ATOM 1741 O O . TYR A 1 209 ? 20.827 7.691 -22.066 1.00 90.69 209 TYR A O 1
ATOM 1749 N N . GLY A 1 210 ? 20.463 7.070 -19.947 1.00 85.31 210 GLY A N 1
ATOM 1750 C CA . GLY A 1 210 ? 21.694 7.658 -19.417 1.00 85.31 210 GLY A CA 1
ATOM 1751 C C . GLY A 1 210 ? 21.896 9.126 -19.813 1.00 85.31 210 GLY A C 1
ATOM 1752 O O . GLY A 1 210 ? 21.095 9.991 -19.456 1.00 85.31 210 GLY A O 1
ATOM 1753 N N . GLY A 1 211 ? 23.004 9.400 -20.509 1.00 83.19 211 GLY A N 1
ATOM 1754 C CA . GLY A 1 211 ? 23.387 10.740 -20.960 1.00 83.19 211 GLY A CA 1
ATOM 1755 C C . GLY A 1 211 ? 22.556 11.287 -22.123 1.00 83.19 211 GLY A C 1
ATOM 1756 O O . GLY A 1 211 ? 22.564 12.499 -22.320 1.00 83.19 211 GLY A O 1
ATOM 1757 N N . LEU A 1 212 ? 21.812 10.436 -22.841 1.00 85.44 212 LEU A N 1
ATOM 1758 C CA . LEU A 1 212 ? 20.939 10.863 -23.941 1.00 85.44 212 LEU A CA 1
ATOM 1759 C C . LEU A 1 212 ? 19.770 11.722 -23.432 1.00 85.44 212 LEU A C 1
ATOM 1761 O O . LEU A 1 212 ? 19.332 12.646 -24.104 1.00 85.44 212 LEU A O 1
ATOM 1765 N N . ASN A 1 213 ? 19.345 11.514 -22.182 1.00 86.50 213 ASN A N 1
ATOM 1766 C CA . ASN A 1 213 ? 18.277 12.279 -21.528 1.00 86.50 213 ASN A CA 1
ATOM 1767 C C . ASN A 1 213 ? 18.776 13.577 -20.853 1.00 86.50 213 ASN A C 1
ATOM 1769 O O . ASN A 1 213 ? 18.322 13.974 -19.768 1.00 86.50 213 ASN A O 1
ATOM 1773 N N . ARG A 1 214 ? 19.785 14.229 -21.443 1.00 80.69 214 ARG A N 1
ATOM 1774 C CA . ARG A 1 214 ? 20.341 15.484 -20.919 1.00 80.69 214 ARG A CA 1
ATOM 1775 C C . ARG A 1 214 ? 19.301 16.601 -21.052 1.00 80.69 214 ARG A C 1
ATOM 1777 O O . ARG A 1 214 ? 18.636 16.729 -22.067 1.00 80.69 214 ARG A O 1
ATOM 1784 N N . GLY A 1 215 ? 19.1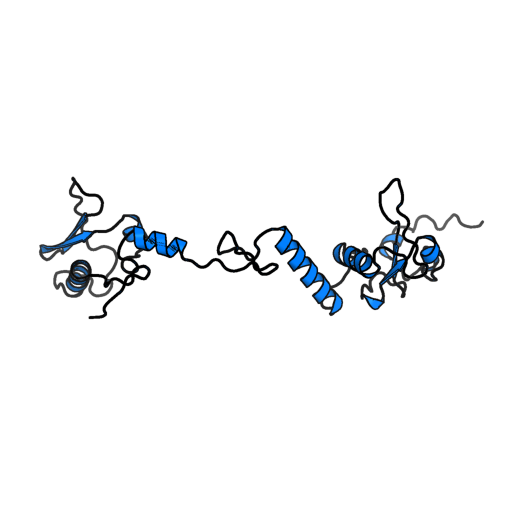38 17.408 -20.003 1.00 77.56 215 GLY A N 1
ATOM 1785 C CA . GLY A 1 215 ? 18.152 18.502 -19.963 1.00 77.56 215 GLY A CA 1
ATOM 1786 C C . GLY A 1 215 ? 16.748 18.093 -19.495 1.00 77.56 215 GLY A C 1
ATOM 1787 O O . GLY A 1 215 ? 16.081 18.897 -18.848 1.00 77.56 215 GLY A O 1
ATOM 1788 N N . HIS A 1 216 ? 16.345 16.837 -19.703 1.00 73.31 216 HIS A N 1
ATOM 1789 C CA . HIS A 1 216 ? 15.026 16.315 -19.304 1.00 73.31 216 HIS A CA 1
ATOM 1790 C C . HIS A 1 216 ? 15.080 15.340 -18.112 1.00 73.31 216 HIS A C 1
ATOM 1792 O O . HIS A 1 216 ? 14.062 15.045 -17.482 1.00 73.31 216 HIS A O 1
ATOM 1798 N N . GLY A 1 217 ? 16.284 14.891 -17.743 1.00 72.50 217 GLY A N 1
ATOM 1799 C CA . GLY A 1 217 ? 16.528 14.066 -16.567 1.00 72.50 217 GLY A CA 1
ATOM 1800 C C . GLY A 1 217 ? 16.478 14.808 -15.219 1.00 72.50 217 GLY A C 1
ATOM 1801 O O . GLY A 1 217 ? 15.992 15.927 -15.062 1.00 72.50 217 GLY A O 1
ATOM 1802 N N . ARG A 1 218 ? 17.023 14.159 -14.184 1.00 74.38 218 ARG A N 1
ATOM 1803 C CA . ARG A 1 218 ? 17.016 14.658 -12.796 1.00 74.38 218 ARG A CA 1
ATOM 1804 C C . ARG A 1 218 ? 17.977 15.837 -12.622 1.00 74.38 218 ARG A C 1
ATOM 1806 O O . ARG A 1 218 ? 19.144 15.636 -12.295 1.00 74.38 218 ARG A O 1
ATOM 1813 N N . SER A 1 219 ? 17.480 17.060 -12.797 1.00 67.69 219 SER A N 1
ATOM 1814 C CA . SER A 1 219 ? 18.280 18.296 -12.745 1.00 67.69 219 SER A CA 1
ATOM 1815 C C . SER A 1 219 ? 19.080 18.476 -11.450 1.00 67.69 219 SER A C 1
ATOM 1817 O O . SER A 1 219 ? 20.197 18.988 -11.489 1.00 67.69 219 SER A O 1
ATOM 1819 N N . LEU A 1 220 ? 18.579 17.986 -10.309 1.00 65.56 220 LEU A N 1
ATOM 1820 C CA . LEU A 1 220 ? 19.294 18.030 -9.028 1.00 65.56 220 LEU A CA 1
ATOM 1821 C C . LEU A 1 220 ? 20.623 17.255 -9.035 1.00 65.56 220 LEU A C 1
ATOM 1823 O O . LEU A 1 220 ? 21.514 17.604 -8.268 1.00 65.56 220 LEU A O 1
ATOM 1827 N N . ARG A 1 221 ? 20.807 16.262 -9.920 1.00 64.06 221 ARG A N 1
ATOM 1828 C CA . ARG A 1 221 ? 22.091 15.547 -10.065 1.00 64.06 221 ARG A CA 1
ATOM 1829 C C . ARG A 1 221 ? 23.175 16.363 -10.767 1.00 64.06 221 ARG A C 1
ATOM 1831 O O . ARG A 1 221 ? 24.348 16.067 -10.581 1.00 64.06 221 ARG A O 1
ATOM 1838 N N . TYR A 1 222 ? 22.796 17.375 -11.545 1.00 61.44 222 TYR A N 1
ATOM 1839 C CA . TYR A 1 222 ? 23.720 18.165 -12.363 1.00 61.44 222 TYR A CA 1
ATOM 1840 C C . TYR A 1 222 ? 24.074 19.520 -11.736 1.00 61.44 222 TYR A C 1
ATOM 1842 O O . TYR A 1 222 ? 24.981 20.190 -12.218 1.00 61.44 222 TYR A O 1
ATOM 1850 N N . LYS A 1 223 ? 23.418 19.916 -10.632 1.00 55.91 223 LYS A N 1
ATOM 1851 C CA . LYS A 1 223 ? 23.649 21.216 -9.970 1.00 55.91 223 LYS A CA 1
ATOM 1852 C C . LYS A 1 223 ? 25.060 21.406 -9.394 1.00 55.91 223 LYS A C 1
ATOM 1854 O O . LYS A 1 223 ? 25.430 22.542 -9.135 1.00 55.91 223 LYS A O 1
ATOM 1859 N N . ASN A 1 224 ? 25.848 20.337 -9.251 1.00 52.50 224 ASN A N 1
ATOM 1860 C CA . ASN A 1 224 ? 27.223 20.398 -8.737 1.00 52.50 224 ASN A CA 1
ATOM 1861 C C . ASN A 1 224 ? 28.308 20.179 -9.813 1.00 52.50 224 ASN A C 1
ATOM 1863 O O . ASN A 1 224 ? 29.482 20.076 -9.472 1.00 52.50 224 ASN A O 1
ATOM 1867 N N . ILE A 1 225 ? 27.959 20.119 -11.105 1.00 51.72 225 ILE A N 1
ATOM 1868 C CA . ILE A 1 225 ? 28.932 19.918 -12.197 1.00 51.72 225 ILE A CA 1
ATOM 1869 C C . ILE A 1 225 ? 29.311 21.277 -12.805 1.00 51.72 225 ILE A C 1
ATOM 1871 O O . ILE A 1 225 ? 29.103 21.528 -13.986 1.00 51.72 225 ILE A O 1
ATOM 1875 N N . ASN A 1 226 ? 29.841 22.181 -11.979 1.00 46.59 226 ASN A N 1
ATOM 1876 C CA . ASN A 1 226 ? 30.533 23.392 -12.446 1.00 46.59 226 ASN A CA 1
ATOM 1877 C C . ASN A 1 226 ? 32.069 23.255 -12.376 1.00 46.59 226 ASN A C 1
ATOM 1879 O O . ASN A 1 226 ? 32.767 24.208 -12.686 1.00 46.59 226 ASN A O 1
ATOM 1883 N N . TYR A 1 227 ? 32.598 22.075 -12.025 1.00 47.66 227 TYR A N 1
ATOM 1884 C CA . TYR A 1 227 ? 34.045 21.823 -11.892 1.00 47.66 227 TYR A CA 1
ATOM 1885 C C . TYR A 1 227 ? 34.655 20.932 -12.989 1.00 47.66 227 TYR A C 1
ATOM 1887 O O . TYR A 1 227 ? 35.822 20.580 -12.902 1.00 47.66 227 TYR A O 1
ATOM 1895 N N . ALA A 1 228 ? 33.893 20.540 -14.013 1.00 46.34 228 ALA A N 1
ATOM 1896 C CA . ALA A 1 228 ? 34.371 19.618 -15.052 1.00 46.34 228 ALA A CA 1
ATOM 1897 C C . ALA A 1 228 ? 34.100 20.146 -16.469 1.00 46.34 228 ALA A C 1
ATOM 1899 O O . ALA A 1 228 ? 33.639 19.405 -17.333 1.00 46.34 228 ALA A O 1
ATOM 1900 N N . LYS A 1 229 ? 34.322 21.448 -16.691 1.00 44.62 229 LYS A N 1
ATOM 1901 C CA . LYS A 1 229 ? 34.344 22.028 -18.044 1.00 44.62 229 LYS A CA 1
ATOM 1902 C C . LYS A 1 229 ? 35.734 22.011 -18.698 1.00 44.62 229 LYS A C 1
ATOM 1904 O O . LYS A 1 229 ? 35.802 22.313 -19.879 1.00 44.62 229 LYS A O 1
ATOM 1909 N N . ASP A 1 230 ? 36.780 21.576 -17.990 1.00 43.59 230 ASP A N 1
ATOM 1910 C CA . ASP A 1 230 ? 38.166 21.698 -18.476 1.00 43.59 230 ASP A CA 1
ATOM 1911 C C . ASP A 1 230 ? 38.791 20.408 -19.033 1.00 43.59 230 ASP A C 1
ATOM 1913 O O . ASP A 1 230 ? 39.958 20.412 -19.398 1.00 43.59 230 ASP A O 1
ATOM 1917 N N . PHE A 1 231 ? 38.059 19.296 -19.135 1.00 50.75 231 PHE A N 1
ATOM 1918 C CA . PHE A 1 231 ? 38.632 18.056 -19.676 1.00 50.75 231 PHE A CA 1
ATOM 1919 C C . PHE A 1 231 ? 37.602 17.247 -20.447 1.00 50.75 231 PHE A C 1
ATOM 1921 O O . PHE A 1 231 ? 37.057 16.312 -19.879 1.00 5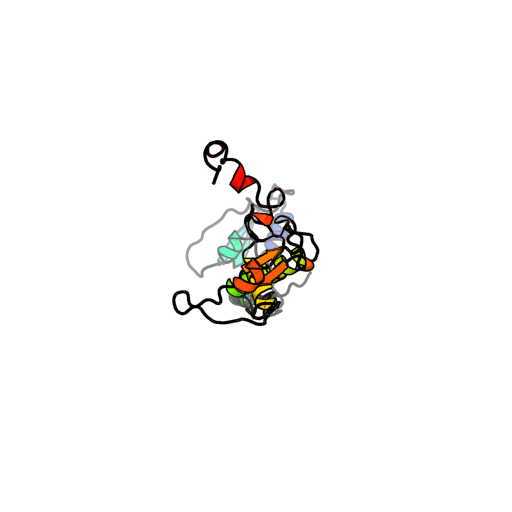0.75 231 PHE A O 1
ATOM 1928 N N . LEU A 1 232 ? 37.336 17.596 -21.707 1.00 39.66 232 LEU A N 1
ATOM 1929 C CA . LEU A 1 232 ? 36.908 16.654 -22.752 1.00 39.66 232 LEU A CA 1
ATOM 1930 C C . LEU A 1 232 ? 37.148 17.290 -24.138 1.00 39.66 232 LEU A C 1
ATOM 1932 O O . LEU A 1 232 ? 36.200 17.668 -24.819 1.00 39.66 232 LEU A O 1
ATOM 1936 N N . ASP A 1 233 ? 38.417 17.397 -24.530 1.00 39.34 233 ASP A N 1
ATOM 1937 C CA . ASP A 1 233 ? 38.835 17.124 -25.910 1.00 39.34 233 ASP A CA 1
ATOM 1938 C C . ASP A 1 233 ? 39.529 15.761 -25.853 1.00 39.34 233 ASP A C 1
ATOM 1940 O O . ASP A 1 233 ? 40.637 15.700 -25.331 1.00 39.34 233 ASP A O 1
ATOM 1944 N N . PHE A 1 234 ? 38.837 14.689 -26.257 1.00 47.06 234 PHE A N 1
ATOM 1945 C CA . PHE A 1 234 ? 39.355 13.418 -26.798 1.00 47.06 234 PHE A CA 1
ATOM 1946 C C . PHE A 1 234 ? 38.176 12.535 -27.224 1.00 47.06 234 PHE A C 1
ATOM 1948 O O . PHE A 1 234 ? 37.250 12.338 -26.400 1.00 47.06 234 PHE A O 1
#

Foldseek 3Di:
DDFAAAPFPRDTAPPPQVVVVLVCQCPPPPNPCNPDPDDDQWDFDDDDDDDPFWGWTAHPVGDITIDGDHPVCVVPVVVGHHNDPVSVVVVVVPPQAAAAPQPGHGADDNPDNHNDPVSVVVVVLVVVVVCVLVVVDFQDDQLDGDPSLVVVQCVVLVCAAPPPRDRDQDPVPRHRQKDWAQLVLASRPSHPVRIGIHHPVVLCVHCNHDCSSPPRHDVVVCPPPPPPPPDDPD

pLDDT: mean 73.49, std 21.4, range [30.61, 98.25]